Protein AF-0000000085272493 (afdb_homodimer)

Organism: Cherax quadricarinatus (NCBI:txid27406)

Radius of gyration: 22.19 Å; Cα contacts (8 Å, |Δi|>4): 282; chains: 2; bounding box: 41×70×70 Å

Sequence (276 aa):
QMASLSRENNIEATIPSTEQNEGVTLYIIILNVGAVRWSVKQRYNAFADLHDKLVSNHGVARDLLPPKKIIGNKDPTFIERRRADLELYLQTIINFMHHALPRELAEFLDFQHYELTHLLQSLARYCFLEGEKLLHEGQMASLSRENNIEATIPSTEQNEGVTLYIIILNVGAVRWSVKQRYNAFADLHDKLVSNHGVARDLLPPKKIIGNKDPTFIERRRADLELYLQTIINFMHHALPRELAEFLDFQHYELTHLLQSLARYCFLEGEKLLHEG

Nearest PDB structures (foldseek):
  8esf-assembly1_A  TM=6.694E-01  e=6.082E-11  Homo sapiens
  8esf-assembly2_B  TM=6.233E-01  e=6.231E-09  Homo sapiens
  3p0c-assembly3_A  TM=8.458E-01  e=2.006E-07  Homo sapiens
  3p0c-assembly3_B-2  TM=7.713E-01  e=2.892E-07  Homo sapiens
  6koi-assembly8_O  TM=8.191E-01  e=2.655E-04  Homo sapiens

Secondary structure (DSSP, 8-state):
----TTSTT-EEEEEEEEEEETTEEEEEEEEEETTEEEEEEE-HHHHHHHHHHHHHHH---TTSSPPP-SSSTT-HHHHHHHHHHHHHHHHHHHHHHHT---HHHHHHTT-HHHHHHHHHHHHHHHHHHHHHHHHHH-/----TTSTT-EEEEEEEEEEETTEEEEEEEEEETTEEEEEEE-HHHHHHHHHHHHHHH---GGGSPPP-SSSTT-HHHHHHHHHHHHHHHHHHHHHHHT---HHHHHHTT-HHHHHHHHHHHHHHHHHHHHHHHHHH-

InterPro domains:
  IPR001683 Phox homology [PF00787] (37-111)
  IPR001683 Phox homology [PS50195] (5-116)
  IPR001683 Phox homology [SM00312] (9-112)
  IPR036871 PX domain superfamily [G3DSA:3.30.1520.10] (7-118)
  IPR036871 PX domain superfamily [SSF64268] (9-114)

pLDDT: mean 81.58, std 17.49, range [23.33, 98.5]

Solvent-accessible surface area (backbone atoms only — not comparable to full-atom values): 15759 Å² total; per-residue (Å²): 132,80,75,75,79,71,41,43,72,40,79,43,63,43,43,88,49,72,44,81,54,96,89,38,62,27,40,37,35,41,38,35,43,49,94,44,72,52,74,47,74,42,40,68,68,56,52,51,55,45,45,52,51,38,29,74,76,66,66,43,65,82,77,63,58,81,77,89,61,87,73,68,62,77,36,68,71,50,42,53,52,48,42,53,51,50,28,51,40,50,43,50,50,48,57,59,45,55,64,49,56,59,66,66,56,22,60,75,63,59,35,57,64,53,49,54,54,49,52,51,48,52,49,48,48,49,54,47,51,52,50,50,48,57,61,62,75,93,134,82,75,78,76,71,40,42,73,41,79,43,62,43,41,90,50,70,44,82,53,95,90,38,63,28,40,36,35,39,38,35,42,48,93,44,72,53,72,47,74,42,40,66,67,57,53,51,55,46,48,53,49,39,31,72,75,67,66,43,67,81,78,62,58,81,77,88,60,89,74,66,62,78,37,67,70,49,43,52,50,47,40,53,51,48,28,51,40,50,43,49,50,48,58,60,45,55,66,47,56,58,64,66,58,22,61,74,63,58,36,59,63,53,50,53,53,49,52,49,48,52,50,47,49,48,54,47,52,52,49,50,48,56,60,60,74,94

Foldseek 3Di:
DPPDPPPFAAKAKAFPDWDDDPNFIWTWIWIGGGPDIDIDIDGVVVVVVVLVCCCVPPVDDNPLQDDDDDPCCVPPVNVVVNRVSVRVSVVVVSVLCVLDDPPVVCVVVVVVVVSVVVVVVVVVVVVVVVVVVVVVVD/DPPDPPPFAAKAKAFPDWDDDPNFIWTWIWIGGGPDIDIDIDGVVVVVVVLVCCCVPPVDDNPLQDDDDDPCCVPPVNVVVNRVSVRVSVVVVSVLCVLDDDPVVCVVVVVVVVSVVVVVVVVVVVVVVVVVVVVVVD

Structure (mmCIF, N/CA/C/O backbone):
data_AF-0000000085272493-model_v1
#
loop_
_entity.id
_entity.type
_entity.pdbx_description
1 polymer 'PX domain-containing protein'
#
loop_
_atom_site.group_PDB
_atom_site.id
_atom_site.type_symbol
_atom_site.label_atom_id
_atom_site.label_alt_id
_atom_site.label_comp_id
_atom_site.label_asym_id
_atom_site.label_entity_id
_atom_site.label_seq_id
_atom_site.pdbx_PDB_ins_code
_atom_site.Cartn_x
_atom_site.Cartn_y
_atom_site.Cartn_z
_atom_site.occupancy
_atom_site.B_iso_or_equiv
_atom_site.auth_seq_id
_atom_site.auth_comp_id
_atom_site.auth_asym_id
_atom_site.auth_atom_id
_atom_site.pdbx_PDB_model_num
ATOM 1 N N . GLN A 1 1 ? 26.016 8.281 10.867 1 24.03 1 GLN A N 1
ATOM 2 C CA . GLN A 1 1 ? 25.969 7.152 9.945 1 24.03 1 GLN A CA 1
ATOM 3 C C . GLN A 1 1 ? 24.594 6.496 9.938 1 24.03 1 GLN A C 1
ATOM 5 O O . GLN A 1 1 ? 24.438 5.379 10.43 1 24.03 1 GLN A O 1
ATOM 10 N N . MET A 1 2 ? 23.531 7.25 10.359 1 23.33 2 MET A N 1
ATOM 11 C CA . MET A 1 2 ? 22.125 6.883 10.555 1 23.33 2 MET A CA 1
ATOM 12 C C . MET A 1 2 ? 21.562 6.199 9.312 1 23.33 2 MET A C 1
ATOM 14 O O . MET A 1 2 ? 21.438 6.82 8.258 1 23.33 2 MET A O 1
ATOM 18 N N . ALA A 1 3 ? 22 5.008 8.961 1 31.02 3 ALA A N 1
ATOM 19 C CA . ALA A 1 3 ? 21.578 4.059 7.941 1 31.02 3 ALA A CA 1
ATOM 20 C C . ALA A 1 3 ? 20.078 4.195 7.66 1 31.02 3 ALA A C 1
ATOM 22 O O . ALA A 1 3 ? 19.281 4.34 8.586 1 31.02 3 ALA A O 1
ATOM 23 N N . SER A 1 4 ? 19.641 4.797 6.516 1 33.09 4 SER A N 1
ATOM 24 C CA . SER A 1 4 ? 18.469 5.395 5.902 1 33.09 4 SER A CA 1
ATOM 25 C C . SER A 1 4 ? 17.25 4.492 6.047 1 33.09 4 SER A C 1
ATOM 27 O O . SER A 1 4 ? 17.234 3.375 5.527 1 33.09 4 SER A O 1
ATOM 29 N N . LEU A 1 5 ? 16.562 4.328 7.012 1 36.88 5 LEU A N 1
ATOM 30 C CA . LEU A 1 5 ? 15.32 3.738 7.488 1 36.88 5 LEU A CA 1
ATOM 31 C C . LEU A 1 5 ? 14.297 3.637 6.359 1 36.88 5 LEU A C 1
ATOM 33 O O . LEU A 1 5 ? 13.281 2.953 6.496 1 36.88 5 LEU A O 1
ATOM 37 N N . SER A 1 6 ? 14.344 4.527 5.293 1 41.31 6 SER A N 1
ATOM 38 C CA . SER A 1 6 ? 13.297 4.855 4.324 1 41.31 6 SER A CA 1
ATOM 39 C C . SER A 1 6 ? 13.039 3.689 3.381 1 41.31 6 SER A C 1
ATOM 41 O O . SER A 1 6 ? 11.953 3.586 2.801 1 41.31 6 SER A O 1
ATOM 43 N N . ARG A 1 7 ? 14.172 3.035 2.99 1 40.66 7 ARG A N 1
ATOM 44 C CA . ARG A 1 7 ? 14.211 2.141 1.838 1 40.66 7 ARG A CA 1
ATOM 45 C C . ARG A 1 7 ? 13.352 0.908 2.072 1 40.66 7 ARG A C 1
ATOM 47 O O . ARG A 1 7 ? 13.133 0.11 1.157 1 40.66 7 ARG A O 1
ATOM 54 N N . GLU A 1 8 ? 13.273 0.384 3.279 1 47.44 8 GLU A N 1
ATOM 55 C CA . GLU A 1 8 ? 13.273 -1.002 3.738 1 47.44 8 GLU A CA 1
ATOM 56 C C . GLU A 1 8 ? 11.922 -1.666 3.5 1 47.44 8 GLU A C 1
ATOM 58 O O . GLU A 1 8 ? 11.828 -2.895 3.461 1 47.44 8 GLU A O 1
ATOM 63 N N . ASN A 1 9 ? 10.82 -0.979 3.502 1 57.28 9 ASN A N 1
ATOM 64 C CA . ASN A 1 9 ? 9.648 -1.813 3.752 1 57.28 9 ASN A CA 1
ATOM 65 C C . ASN A 1 9 ? 8.938 -2.184 2.453 1 57.28 9 ASN A C 1
ATOM 67 O O . ASN A 1 9 ? 7.734 -2.445 2.453 1 57.28 9 ASN A O 1
ATOM 71 N N . ASN A 1 10 ? 9.781 -2.25 1.385 1 67.75 10 ASN A N 1
ATOM 72 C CA . ASN A 1 10 ? 9.148 -2.699 0.151 1 67.75 10 ASN A CA 1
ATOM 73 C C . ASN A 1 10 ? 8.883 -4.203 0.173 1 67.75 10 ASN A C 1
ATOM 75 O O . ASN A 1 10 ? 9.664 -4.969 0.735 1 67.75 10 ASN A O 1
ATOM 79 N N . ILE A 1 11 ? 7.809 -4.531 -0.396 1 77.31 11 ILE A N 1
ATOM 80 C CA . ILE A 1 11 ? 7.477 -5.945 -0.516 1 77.31 11 ILE A CA 1
ATOM 81 C C . ILE A 1 11 ? 8.148 -6.527 -1.758 1 77.31 11 ILE A C 1
ATOM 83 O O . ILE A 1 11 ? 7.984 -6.008 -2.863 1 77.31 11 ILE A O 1
ATOM 87 N N . GLU A 1 12 ? 9 -7.457 -1.587 1 83.38 12 GLU A N 1
ATOM 88 C CA . GLU A 1 12 ? 9.609 -8.211 -2.68 1 83.38 12 GLU A CA 1
ATOM 89 C C . GLU A 1 12 ? 9.109 -9.656 -2.695 1 83.38 12 GLU A C 1
ATOM 91 O O . GLU A 1 12 ? 9.086 -10.32 -1.657 1 83.38 12 GLU A O 1
ATOM 96 N N . ALA A 1 13 ? 8.68 -10.07 -3.873 1 92.19 13 ALA A N 1
ATOM 97 C CA . ALA A 1 13 ? 8.219 -11.445 -4.023 1 92.19 13 ALA A CA 1
ATOM 98 C C . ALA A 1 13 ? 8.961 -12.148 -5.156 1 92.19 13 ALA A C 1
ATOM 100 O O . ALA A 1 13 ? 9.125 -11.594 -6.242 1 92.19 13 ALA A O 1
ATOM 101 N N . THR A 1 14 ? 9.508 -13.32 -4.891 1 95.69 14 THR A N 1
ATOM 102 C CA . THR A 1 14 ? 10.117 -14.164 -5.91 1 95.69 14 THR A CA 1
ATOM 103 C C . THR A 1 14 ? 9.539 -15.578 -5.848 1 95.69 14 THR A C 1
ATOM 105 O O . THR A 1 14 ? 8.938 -15.969 -4.848 1 95.69 14 THR A O 1
ATOM 108 N N . ILE A 1 15 ? 9.602 -16.25 -6.977 1 98.06 15 ILE A N 1
ATOM 109 C CA . ILE A 1 15 ? 9.266 -17.656 -7.035 1 98.06 15 ILE A CA 1
ATOM 110 C C . ILE A 1 15 ? 10.469 -18.453 -7.543 1 98.06 15 ILE A C 1
ATOM 112 O O . ILE A 1 15 ? 10.539 -18.797 -8.727 1 98.06 15 ILE A O 1
ATOM 116 N N . PRO A 1 16 ? 11.359 -18.844 -6.629 1 97.94 16 PRO A N 1
ATOM 117 C CA . PRO A 1 16 ? 12.633 -19.438 -7.051 1 97.94 16 PRO A CA 1
ATOM 118 C C . PRO A 1 16 ? 12.492 -20.891 -7.48 1 97.94 16 PRO A C 1
ATOM 120 O O . PRO A 1 16 ? 13.352 -21.422 -8.188 1 97.94 16 PRO A O 1
ATOM 123 N N . SER A 1 17 ? 11.383 -21.609 -6.977 1 97.69 17 SER A N 1
ATOM 124 C CA . SER A 1 17 ? 11.289 -23.031 -7.258 1 97.69 17 SER A CA 1
ATOM 125 C C . SER A 1 17 ? 9.852 -23.531 -7.156 1 97.69 17 SER A C 1
ATOM 127 O O . SER A 1 17 ? 8.945 -22.766 -6.84 1 97.69 17 SER A O 1
ATOM 129 N N . THR A 1 18 ? 9.703 -24.812 -7.547 1 97.81 18 THR A N 1
ATOM 130 C CA . THR A 1 18 ? 8.438 -25.516 -7.449 1 97.81 18 THR A CA 1
ATOM 131 C C . THR A 1 18 ? 8.609 -26.844 -6.711 1 97.81 18 THR A C 1
ATOM 133 O O . THR A 1 18 ? 9.734 -27.328 -6.562 1 97.81 18 THR A O 1
ATOM 136 N N . GLU A 1 19 ? 7.582 -27.266 -6.129 1 97.12 19 GLU A N 1
ATOM 137 C CA . GLU A 1 19 ? 7.547 -28.578 -5.492 1 97.12 19 GLU A CA 1
ATOM 138 C C . GLU A 1 19 ? 6.359 -29.406 -5.98 1 97.12 19 GLU A C 1
ATOM 140 O O . GLU A 1 19 ? 5.301 -28.844 -6.289 1 97.12 19 GLU A O 1
ATOM 145 N N . GLN A 1 20 ? 6.598 -30.703 -6.098 1 94.88 20 GLN A N 1
ATOM 146 C CA . GLN A 1 20 ? 5.508 -31.625 -6.414 1 94.88 20 GLN A CA 1
ATOM 147 C C . GLN A 1 20 ? 4.965 -32.281 -5.152 1 94.88 20 GLN A C 1
ATOM 149 O O . GLN A 1 20 ? 5.73 -32.75 -4.312 1 94.88 20 GLN A O 1
ATOM 154 N N . ASN A 1 21 ? 3.709 -32.094 -4.984 1 93.56 21 ASN A N 1
ATOM 155 C CA . ASN A 1 21 ? 3.043 -32.75 -3.854 1 93.56 21 ASN A CA 1
ATOM 156 C C . ASN A 1 21 ? 1.763 -33.438 -4.289 1 93.56 21 ASN A C 1
ATOM 158 O O . ASN A 1 21 ? 0.758 -32.781 -4.582 1 93.56 21 ASN A O 1
ATOM 162 N N . GLU A 1 22 ? 1.802 -34.812 -4.262 1 93.19 22 GLU A N 1
ATOM 163 C CA . GLU A 1 22 ? 0.642 -35.625 -4.621 1 93.19 22 GLU A CA 1
ATOM 164 C C . GLU A 1 22 ? 0.081 -35.219 -5.98 1 93.19 22 GLU A C 1
ATOM 166 O O . GLU A 1 22 ? -1.123 -34.969 -6.117 1 93.19 22 GLU A O 1
ATOM 171 N N . GLY A 1 23 ? 0.931 -35 -6.914 1 91.25 23 GLY A N 1
ATOM 172 C CA . GLY A 1 23 ? 0.53 -34.688 -8.281 1 91.25 23 GLY A CA 1
ATOM 173 C C . GLY A 1 23 ? 0.213 -33.219 -8.516 1 91.25 23 GLY A C 1
ATOM 174 O O . GLY A 1 23 ? -0.145 -32.844 -9.633 1 91.25 23 GLY A O 1
ATOM 175 N N . VAL A 1 24 ? 0.294 -32.531 -7.477 1 94.19 24 VAL A N 1
ATOM 176 C CA . VAL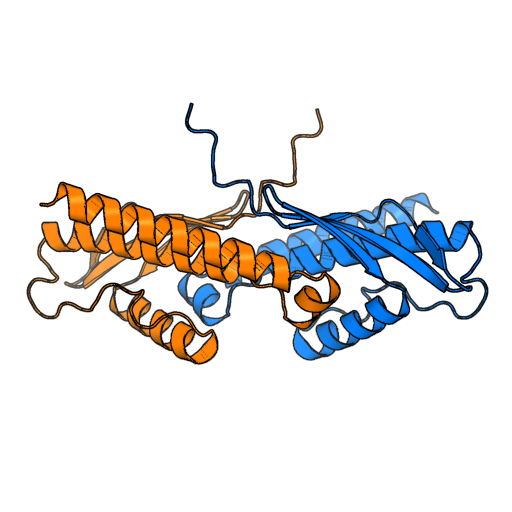 A 1 24 ? 0.013 -31.094 -7.602 1 94.19 24 VAL A CA 1
ATOM 177 C C . VAL A 1 24 ? 1.319 -30.297 -7.562 1 94.19 24 VAL A C 1
ATOM 179 O O . VAL A 1 24 ? 2.174 -30.547 -6.707 1 94.19 24 VAL A O 1
ATOM 182 N N . THR A 1 25 ? 1.497 -29.438 -8.57 1 96.75 25 THR A N 1
ATOM 183 C CA . THR A 1 25 ? 2.662 -28.562 -8.562 1 96.75 25 THR A CA 1
ATOM 184 C C . THR A 1 25 ? 2.43 -27.359 -7.66 1 96.75 25 THR A C 1
ATOM 186 O O . THR A 1 25 ? 1.455 -26.625 -7.832 1 96.75 25 THR A O 1
ATOM 189 N N . LEU A 1 26 ? 3.359 -27.203 -6.699 1 98.19 26 LEU A N 1
ATOM 190 C CA . LEU A 1 26 ? 3.311 -26.062 -5.793 1 98.19 26 LEU A CA 1
ATOM 191 C C . LEU A 1 26 ? 4.418 -25.062 -6.117 1 98.19 26 LEU A C 1
ATOM 193 O O . LEU A 1 26 ? 5.574 -25.453 -6.301 1 98.19 26 LEU A O 1
ATOM 197 N N . TYR A 1 27 ? 4.098 -23.844 -6.25 1 98.38 27 TYR A N 1
ATOM 198 C CA . TYR A 1 27 ? 5.055 -22.766 -6.477 1 98.38 27 TYR A CA 1
ATOM 199 C C . TYR A 1 27 ? 5.484 -22.125 -5.156 1 98.38 27 TYR A C 1
ATOM 201 O O . TYR A 1 27 ? 4.645 -21.688 -4.375 1 98.38 27 TYR A O 1
ATOM 209 N N . ILE A 1 28 ? 6.742 -22.141 -4.93 1 98.5 28 ILE A N 1
ATOM 210 C CA . ILE A 1 28 ? 7.277 -21.625 -3.678 1 98.5 28 ILE A CA 1
ATOM 211 C C . ILE A 1 28 ? 7.512 -20.109 -3.809 1 98.5 28 ILE A C 1
ATOM 213 O O . ILE A 1 28 ? 8.406 -19.688 -4.543 1 98.5 28 ILE A O 1
ATOM 217 N N . ILE A 1 29 ? 6.738 -19.359 -3.096 1 97.94 29 ILE A N 1
ATOM 218 C CA . ILE A 1 29 ? 6.84 -17.906 -3.113 1 97.94 29 ILE A CA 1
ATOM 219 C C . ILE A 1 29 ? 7.664 -17.438 -1.917 1 97.94 29 ILE A C 1
ATOM 221 O O . ILE A 1 29 ? 7.359 -17.781 -0.772 1 97.94 29 ILE A O 1
ATOM 225 N N . ILE A 1 30 ? 8.695 -16.688 -2.113 1 95.31 30 ILE A N 1
ATOM 226 C CA . ILE A 1 30 ? 9.492 -16.094 -1.05 1 95.31 30 ILE A CA 1
ATOM 227 C C . ILE A 1 30 ? 9.219 -14.586 -0.992 1 95.31 30 ILE A C 1
ATOM 229 O O . ILE A 1 30 ? 9.266 -13.906 -2.016 1 95.31 30 ILE A O 1
ATOM 233 N N . LEU A 1 31 ? 8.836 -14.172 0.187 1 91.31 31 LEU A N 1
ATOM 234 C CA . LEU A 1 31 ? 8.539 -12.758 0.389 1 91.31 31 LEU A CA 1
ATOM 235 C C . LEU A 1 31 ? 9.562 -12.109 1.314 1 91.31 31 LEU A C 1
ATOM 237 O O . LEU A 1 31 ? 9.969 -12.711 2.311 1 91.31 31 LEU A O 1
ATOM 241 N N . ASN A 1 32 ? 9.992 -10.961 0.92 1 85 32 ASN A N 1
ATOM 242 C CA . ASN A 1 32 ? 10.836 -10.102 1.744 1 85 32 ASN A CA 1
ATOM 243 C C . ASN A 1 32 ? 10.203 -8.734 1.972 1 85 32 ASN A C 1
ATOM 245 O O . ASN A 1 32 ? 9.898 -8.016 1.016 1 85 32 ASN A O 1
ATOM 249 N N . VAL A 1 33 ? 9.93 -8.445 3.184 1 78.06 33 VAL A N 1
ATOM 250 C CA . VAL A 1 33 ? 9.445 -7.121 3.551 1 78.06 33 VAL A CA 1
ATOM 251 C C . VAL A 1 33 ? 10.312 -6.535 4.66 1 78.06 33 VAL A C 1
ATOM 253 O O . VAL A 1 33 ? 10.211 -6.945 5.816 1 78.06 33 VAL A O 1
ATOM 256 N N . GLY A 1 34 ? 11.117 -5.594 4.281 1 71.38 34 GLY A N 1
ATOM 257 C CA . GLY A 1 34 ? 12.102 -5.117 5.242 1 71.38 34 GLY A CA 1
ATOM 258 C C . GLY A 1 34 ? 13.039 -6.207 5.727 1 71.38 34 GLY A C 1
ATOM 259 O O . GLY A 1 34 ? 13.68 -6.891 4.918 1 71.38 34 GLY A O 1
ATOM 260 N N . ALA A 1 35 ? 13.047 -6.398 7.094 1 73.94 35 ALA A N 1
ATOM 261 C CA . ALA A 1 35 ? 13.945 -7.387 7.688 1 73.94 35 ALA A CA 1
ATOM 262 C C . ALA A 1 35 ? 13.25 -8.742 7.82 1 73.94 35 ALA A C 1
ATOM 264 O O . ALA A 1 35 ? 13.852 -9.711 8.289 1 73.94 35 ALA A O 1
ATOM 265 N N . VAL A 1 36 ? 12.039 -8.82 7.391 1 79.06 36 VAL A N 1
ATOM 266 C CA . VAL A 1 36 ? 11.258 -10.039 7.57 1 79.06 36 VAL A CA 1
ATOM 267 C C . VAL A 1 36 ? 11.203 -10.812 6.254 1 79.06 36 VAL A C 1
ATOM 269 O O . VAL A 1 36 ? 10.984 -10.234 5.191 1 79.06 36 VAL A O 1
ATOM 272 N N . ARG A 1 37 ? 11.438 -12.102 6.402 1 88.12 37 ARG A N 1
ATOM 273 C CA . ARG A 1 37 ? 11.398 -12.984 5.238 1 88.12 37 ARG A CA 1
ATOM 274 C C . ARG A 1 37 ? 10.633 -14.266 5.547 1 88.12 37 ARG A C 1
ATOM 276 O O . ARG A 1 37 ? 10.805 -14.859 6.613 1 88.12 37 ARG A O 1
ATOM 283 N N . TRP A 1 38 ? 9.711 -14.648 4.652 1 93 38 TRP A N 1
ATOM 284 C CA . TRP A 1 38 ? 8.992 -15.906 4.82 1 93 38 TRP A CA 1
ATOM 285 C C . TRP A 1 38 ? 8.617 -16.5 3.469 1 93 38 TRP A C 1
ATOM 287 O O . TRP A 1 38 ? 8.867 -15.898 2.424 1 93 38 TRP A O 1
ATOM 297 N N . SER A 1 39 ? 8.117 -17.719 3.488 1 94.31 39 SER A N 1
ATOM 298 C CA . SER A 1 39 ? 7.73 -18.391 2.254 1 94.31 39 SER A CA 1
ATOM 299 C C . SER A 1 39 ? 6.309 -18.938 2.34 1 94.31 39 SER A C 1
ATOM 301 O O . SER A 1 39 ? 5.816 -19.234 3.432 1 94.31 39 SER A O 1
ATOM 303 N N . VAL A 1 40 ? 5.66 -18.953 1.23 1 96.25 40 VAL A N 1
ATOM 304 C CA . VAL A 1 40 ? 4.363 -19.594 1.086 1 96.25 40 VAL A CA 1
ATOM 305 C C . VAL A 1 40 ? 4.359 -20.484 -0.161 1 96.25 40 VAL A C 1
ATOM 307 O O . VAL A 1 40 ? 5.121 -20.234 -1.101 1 96.25 40 VAL A O 1
ATOM 310 N N . LYS A 1 41 ? 3.564 -21.5 -0.121 1 97.25 41 LYS A N 1
ATOM 311 C CA . LYS A 1 41 ? 3.4 -22.406 -1.258 1 97.25 41 LYS A CA 1
ATOM 312 C C . LYS A 1 41 ? 1.983 -22.328 -1.818 1 97.25 41 LYS A C 1
ATOM 314 O O . LYS A 1 41 ? 1.008 -22.438 -1.07 1 97.25 41 LYS A O 1
ATOM 319 N N . GLN A 1 42 ? 1.902 -22.109 -3.055 1 97.69 42 GLN A N 1
ATOM 320 C CA . GLN A 1 42 ? 0.594 -22 -3.691 1 97.69 42 GLN A CA 1
ATOM 321 C C . GLN A 1 42 ? 0.553 -22.781 -4.996 1 97.69 42 GLN A C 1
ATOM 323 O O . GLN A 1 42 ? 1.562 -22.891 -5.699 1 97.69 42 GLN A O 1
ATOM 328 N N . ARG A 1 43 ? -0.615 -23.406 -5.254 1 97.38 43 ARG A N 1
ATOM 329 C CA . ARG A 1 43 ? -0.864 -24 -6.562 1 97.38 43 ARG A CA 1
ATOM 330 C C . ARG A 1 43 ? -1.42 -22.969 -7.539 1 97.38 43 ARG A C 1
ATOM 332 O O . ARG A 1 43 ? -1.873 -21.906 -7.125 1 97.38 43 ARG A O 1
ATOM 339 N N . TYR A 1 44 ? -1.443 -23.281 -8.867 1 97.56 44 TYR A N 1
ATOM 340 C CA . TYR A 1 44 ? -1.912 -22.344 -9.875 1 97.56 44 TYR A CA 1
ATOM 341 C C . TYR A 1 44 ? -3.352 -21.922 -9.609 1 97.56 44 TYR A C 1
ATOM 343 O O . TYR A 1 44 ? -3.703 -20.75 -9.766 1 97.56 44 TYR A O 1
ATOM 351 N N . ASN A 1 45 ? -4.164 -22.891 -9.219 1 97 45 ASN A N 1
ATOM 352 C CA . ASN A 1 45 ? -5.574 -22.578 -8.992 1 97 45 ASN A CA 1
ATOM 353 C C . ASN A 1 45 ? -5.754 -21.484 -7.941 1 97 45 ASN A C 1
ATOM 355 O O . ASN A 1 45 ? -6.699 -20.703 -8.016 1 97 45 ASN A O 1
ATOM 359 N N . ALA A 1 46 ? -4.867 -21.453 -6.992 1 97.31 46 ALA A N 1
ATOM 360 C CA . ALA A 1 46 ? -4.922 -20.391 -5.992 1 97.31 46 ALA A CA 1
ATOM 361 C C . ALA A 1 46 ? -4.648 -19.031 -6.625 1 97.31 46 ALA A C 1
ATOM 363 O O . ALA A 1 46 ? -5.277 -18.031 -6.27 1 97.31 46 ALA A O 1
ATOM 364 N N . PHE A 1 47 ? -3.711 -18.906 -7.574 1 98.19 47 PHE A N 1
ATOM 365 C CA . PHE A 1 47 ? -3.465 -17.688 -8.336 1 98.19 47 PHE A CA 1
ATOM 366 C C . PHE A 1 47 ? -4.711 -17.266 -9.102 1 98.19 47 PHE A C 1
ATOM 368 O O . PHE A 1 47 ? -5.051 -16.078 -9.148 1 98.19 47 PHE A O 1
ATOM 375 N N . ALA A 1 48 ? -5.316 -18.266 -9.695 1 97.69 48 ALA A N 1
ATOM 376 C CA . ALA A 1 48 ? -6.512 -17.984 -10.492 1 97.69 48 ALA A CA 1
ATOM 377 C C . ALA A 1 48 ? -7.617 -17.391 -9.625 1 97.69 48 ALA A C 1
ATOM 379 O O . ALA A 1 48 ? -8.258 -16.422 -10.008 1 97.69 48 ALA A O 1
ATOM 380 N N . ASP A 1 49 ? -7.844 -18.016 -8.469 1 98 49 ASP A N 1
ATOM 381 C CA . ASP A 1 49 ? -8.836 -17.516 -7.527 1 98 49 ASP A CA 1
ATOM 382 C C . ASP A 1 49 ? -8.5 -16.094 -7.082 1 98 49 ASP A C 1
ATOM 384 O O . ASP A 1 49 ? -9.375 -15.227 -7.031 1 98 49 ASP A O 1
ATOM 388 N N . LEU A 1 50 ? -7.254 -15.883 -6.699 1 96.88 50 LEU A N 1
ATOM 389 C CA . LEU A 1 50 ? -6.773 -14.555 -6.344 1 96.88 50 LEU A CA 1
ATOM 390 C C . LEU A 1 50 ? -7.051 -13.555 -7.465 1 96.88 50 LEU A C 1
ATOM 392 O O . LEU A 1 50 ? -7.586 -12.477 -7.223 1 96.88 50 LEU A O 1
ATOM 396 N N . HIS A 1 51 ? -6.688 -13.93 -8.68 1 96.81 51 HIS A N 1
ATOM 397 C CA . HIS A 1 51 ? -6.797 -13.047 -9.836 1 96.81 51 HIS A CA 1
ATOM 398 C C . HIS A 1 51 ? -8.242 -12.641 -10.078 1 96.81 51 HIS A C 1
ATOM 400 O O . HIS A 1 51 ? -8.531 -11.477 -10.367 1 96.81 51 HIS A O 1
ATOM 406 N N . ASP A 1 52 ? -9.133 -13.578 -10 1 97.31 52 ASP A N 1
ATOM 407 C CA . ASP A 1 52 ? -10.555 -13.289 -10.164 1 97.31 52 ASP A CA 1
ATOM 408 C C . ASP A 1 52 ? -11.016 -12.203 -9.195 1 97.31 52 ASP A C 1
ATOM 410 O O . ASP A 1 52 ? -11.734 -11.281 -9.586 1 97.31 52 ASP A O 1
ATOM 414 N N . LYS A 1 53 ? -10.602 -12.352 -7.961 1 95.06 53 LYS A N 1
ATOM 415 C CA . LYS A 1 53 ? -10.977 -11.383 -6.938 1 95.06 53 LYS A CA 1
ATOM 416 C C . LYS A 1 53 ? -10.352 -10.016 -7.215 1 95.06 53 LYS A C 1
ATOM 418 O O . LYS A 1 53 ? -11 -8.984 -7.047 1 95.06 53 LYS A O 1
ATOM 423 N N . LEU A 1 54 ? -9.102 -9.984 -7.676 1 90 54 LEU A N 1
ATOM 424 C CA . LEU A 1 54 ? -8.406 -8.734 -7.957 1 90 54 LEU A CA 1
ATOM 425 C C . LEU A 1 54 ? -9.016 -8.031 -9.164 1 90 54 LEU A C 1
ATOM 427 O O . LEU A 1 54 ? -9.109 -6.805 -9.195 1 90 54 LEU A O 1
ATOM 431 N N . VAL A 1 55 ? -9.422 -8.836 -10.156 1 90.69 55 VAL A N 1
ATOM 432 C CA . VAL A 1 55 ? -10.086 -8.273 -11.32 1 90.69 55 VAL A CA 1
ATOM 433 C C . VAL A 1 55 ? -11.422 -7.645 -10.906 1 90.69 55 VAL A C 1
ATOM 435 O O . VAL A 1 55 ? -11.703 -6.5 -11.25 1 90.69 55 VAL A O 1
ATOM 438 N N . SER A 1 56 ? -12.148 -8.367 -10.172 1 92.69 56 SER A N 1
ATOM 439 C CA . SER A 1 56 ? -13.5 -7.938 -9.805 1 92.69 56 SER 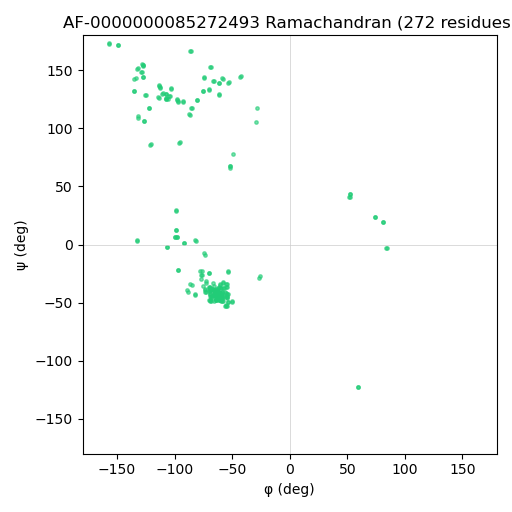A CA 1
ATOM 440 C C . SER A 1 56 ? -13.453 -6.746 -8.852 1 92.69 56 SER A C 1
ATOM 442 O O . SER A 1 56 ? -14.203 -5.781 -9.023 1 92.69 56 SER A O 1
ATOM 444 N N . ASN A 1 57 ? -12.555 -6.824 -7.902 1 81.56 57 ASN A N 1
ATOM 445 C CA . ASN A 1 57 ? -12.609 -5.883 -6.789 1 81.56 57 ASN A CA 1
ATOM 446 C C . ASN A 1 57 ? -11.656 -4.715 -6.992 1 81.56 57 ASN A C 1
ATOM 448 O O . ASN A 1 57 ? -11.812 -3.66 -6.375 1 81.56 57 ASN A O 1
ATOM 452 N N . HIS A 1 58 ? -10.625 -4.844 -7.824 1 80.19 58 HIS A N 1
ATOM 453 C CA . HIS A 1 58 ? -9.57 -3.838 -7.867 1 80.19 58 HIS A CA 1
ATOM 454 C C . HIS A 1 58 ? -9.242 -3.443 -9.305 1 80.19 58 HIS A C 1
ATOM 456 O O . HIS A 1 58 ? -8.297 -2.693 -9.547 1 80.19 58 HIS A O 1
ATOM 462 N N . GLY A 1 59 ? -9.945 -3.949 -10.219 1 81.56 59 GLY A N 1
ATOM 463 C CA . GLY A 1 59 ? -9.812 -3.504 -11.594 1 81.56 59 GLY A CA 1
ATOM 464 C C . GLY A 1 59 ? -8.547 -4.004 -12.266 1 81.56 59 GLY A C 1
ATOM 465 O O . GLY A 1 59 ? -8.039 -3.369 -13.195 1 81.56 59 GLY A O 1
ATOM 466 N N . VAL A 1 60 ? -7.988 -5.031 -11.844 1 84.12 60 VAL A N 1
ATOM 467 C CA . VAL A 1 60 ? -6.836 -5.648 -12.484 1 84.12 60 VAL A CA 1
ATOM 468 C C . VAL A 1 60 ? -7.238 -6.195 -13.852 1 84.12 60 VAL A C 1
ATOM 470 O O . VAL A 1 60 ? -8.336 -6.723 -14.016 1 84.12 60 VAL A O 1
ATOM 473 N N . ALA A 1 61 ? -6.355 -6.027 -14.797 1 87.25 61 ALA A N 1
ATOM 474 C CA . ALA A 1 61 ? -6.641 -6.516 -16.141 1 87.25 61 ALA A CA 1
ATOM 475 C C . ALA A 1 61 ? -6.832 -8.031 -16.141 1 87.25 61 ALA A C 1
ATOM 477 O O . ALA A 1 61 ? -6.008 -8.766 -15.602 1 87.25 61 ALA A O 1
ATOM 478 N N . ARG A 1 62 ? -7.812 -8.5 -16.891 1 92.69 62 ARG A N 1
ATOM 479 C CA . ARG A 1 62 ? -8.203 -9.906 -16.875 1 92.69 62 ARG A CA 1
ATOM 480 C C . ARG A 1 62 ? -7.137 -10.781 -17.516 1 92.69 62 ARG A C 1
ATOM 482 O O . ARG A 1 62 ? -6.969 -11.945 -17.141 1 92.69 62 ARG A O 1
ATOM 489 N N . ASP A 1 63 ? -6.402 -10.156 -18.344 1 93.06 63 ASP A N 1
ATOM 490 C CA . ASP A 1 63 ? -5.484 -10.977 -19.125 1 93.06 63 ASP A CA 1
ATOM 491 C C . ASP A 1 63 ? -4.078 -10.945 -18.531 1 93.06 63 ASP A C 1
ATOM 493 O O . ASP A 1 63 ? -3.123 -11.414 -19.156 1 93.06 63 ASP A O 1
ATOM 497 N N . LEU A 1 64 ? -3.959 -10.453 -17.391 1 92.5 64 LEU A N 1
ATOM 498 C CA . LEU A 1 64 ? -2.645 -10.336 -16.781 1 92.5 64 LEU A CA 1
ATOM 499 C C . LEU A 1 64 ? -2.131 -11.695 -16.328 1 92.5 64 LEU A C 1
ATOM 501 O O . LEU A 1 64 ? -0.934 -11.977 -16.406 1 92.5 64 LEU A O 1
ATOM 505 N N . LEU A 1 65 ? -2.994 -12.539 -15.797 1 95.94 65 LEU A N 1
ATOM 506 C CA . LEU A 1 65 ? -2.592 -13.852 -15.305 1 95.94 65 LEU A CA 1
ATOM 507 C C . LEU A 1 65 ? -2.332 -14.805 -16.469 1 95.94 65 LEU A C 1
ATOM 509 O O . LEU A 1 65 ? -3.129 -14.883 -17.406 1 95.94 65 LEU A O 1
ATOM 513 N N . PRO A 1 66 ? -1.196 -15.469 -16.359 1 95.81 66 PRO A N 1
ATOM 514 C CA . PRO A 1 66 ? -1.01 -16.531 -17.359 1 95.81 66 PRO A CA 1
ATOM 515 C C . PRO A 1 66 ? -2.18 -17.5 -17.406 1 95.81 66 PRO A C 1
ATOM 517 O O . PRO A 1 66 ? -2.73 -17.859 -16.359 1 95.81 66 PRO A O 1
ATOM 520 N N . PRO A 1 67 ? -2.557 -17.891 -18.547 1 95 67 PRO A N 1
ATOM 521 C CA . PRO A 1 67 ? -3.754 -18.719 -18.688 1 95 67 PRO A CA 1
ATOM 522 C C . PRO A 1 67 ? -3.57 -20.125 -18.109 1 95 67 PRO A C 1
ATOM 524 O O . PRO A 1 67 ? -2.445 -20.641 -18.062 1 95 67 PRO A O 1
ATOM 527 N N . LYS A 1 68 ? -4.73 -20.656 -17.703 1 94.5 68 LYS A N 1
ATOM 528 C CA . LYS A 1 68 ? -4.746 -22.016 -17.203 1 94.5 68 LYS A CA 1
ATOM 529 C C . LYS A 1 68 ? -4.504 -23.031 -18.312 1 94.5 68 LYS A C 1
ATOM 531 O O . LYS A 1 68 ? -5.035 -22.875 -19.422 1 94.5 68 LYS A O 1
ATOM 536 N N . LYS A 1 69 ? -3.625 -23.969 -18.062 1 90.94 69 LYS A N 1
ATOM 537 C CA . LYS A 1 69 ? -3.377 -25.078 -18.969 1 90.94 69 LYS A CA 1
ATOM 538 C C . LYS A 1 69 ? -3.973 -26.375 -18.438 1 90.94 69 LYS A C 1
ATOM 540 O O . LYS A 1 69 ? -3.68 -26.781 -17.312 1 90.94 69 LYS A O 1
ATOM 545 N N . ILE A 1 70 ? -4.773 -26.953 -19.281 1 88.38 70 ILE A N 1
ATOM 546 C CA . ILE A 1 70 ? -5.484 -28.156 -18.828 1 88.38 70 ILE A CA 1
ATOM 547 C C . ILE A 1 70 ? -4.641 -29.391 -19.094 1 88.38 70 ILE A C 1
ATOM 549 O O . ILE A 1 70 ? -4.531 -30.281 -18.25 1 88.38 70 ILE A O 1
ATOM 553 N N . ILE A 1 71 ? -4.039 -29.359 -20.219 1 87.94 71 ILE A N 1
ATOM 554 C CA . ILE A 1 71 ? -3.256 -30.531 -20.609 1 87.94 71 ILE A CA 1
ATOM 555 C C . ILE A 1 71 ? -1.774 -30.156 -20.656 1 87.94 71 ILE A C 1
ATOM 557 O O . ILE A 1 71 ? -1.407 -29.109 -21.188 1 87.94 71 ILE A O 1
ATOM 561 N N . GLY A 1 72 ? -0.882 -31.047 -20.125 1 87.81 72 GLY A N 1
ATOM 562 C CA . GLY A 1 72 ? 0.554 -30.828 -20.203 1 87.81 72 GLY A CA 1
ATOM 563 C C . GLY A 1 72 ? 1.072 -29.875 -19.141 1 87.81 72 GLY A C 1
ATOM 564 O O . GLY A 1 72 ? 2.141 -29.281 -19.297 1 87.81 72 GLY A O 1
ATOM 565 N N . ASN A 1 73 ? 0.194 -29.734 -18.078 1 90.94 73 ASN A N 1
ATOM 566 C CA . ASN A 1 73 ? 0.584 -28.781 -17.047 1 90.94 73 ASN A CA 1
ATOM 567 C C . ASN A 1 73 ? 1.578 -29.375 -16.062 1 90.94 73 ASN A C 1
ATOM 569 O O . ASN A 1 73 ? 1.98 -28.734 -15.102 1 90.94 73 ASN A O 1
ATOM 573 N N . LYS A 1 74 ? 1.942 -30.672 -16.406 1 92.56 74 LYS A N 1
ATOM 574 C CA . LYS A 1 74 ? 2.945 -31.297 -15.562 1 92.56 74 LYS A CA 1
ATOM 575 C C . LYS A 1 74 ? 4.297 -31.375 -16.266 1 92.56 74 LYS A C 1
ATOM 577 O O . LYS A 1 74 ? 5.277 -31.844 -15.688 1 92.56 74 LYS A O 1
ATOM 582 N N . ASP A 1 75 ? 4.352 -30.922 -17.5 1 93.81 75 ASP A N 1
ATOM 583 C CA . ASP A 1 75 ? 5.609 -30.844 -18.234 1 93.81 75 ASP A CA 1
ATOM 584 C C . ASP A 1 75 ? 6.59 -29.906 -17.531 1 93.81 75 ASP A C 1
ATOM 586 O O . ASP A 1 75 ? 6.254 -28.75 -17.234 1 93.81 75 ASP A O 1
ATOM 590 N N . PRO A 1 76 ? 7.848 -30.469 -17.328 1 94.44 76 PRO A N 1
ATOM 591 C CA . PRO A 1 76 ? 8.812 -29.656 -16.578 1 94.44 76 PRO A CA 1
ATOM 592 C C . PRO A 1 76 ? 9.125 -28.328 -17.266 1 94.44 76 PRO A C 1
ATOM 594 O O . PRO A 1 76 ? 9.344 -27.312 -16.594 1 94.44 76 PRO A O 1
ATOM 597 N N . THR A 1 77 ? 9.195 -28.328 -18.562 1 95.19 77 THR A N 1
ATOM 598 C CA . THR A 1 77 ? 9.453 -27.109 -19.312 1 95.19 77 THR A CA 1
ATOM 599 C C . THR A 1 77 ? 8.32 -26.094 -19.125 1 95.19 77 THR A C 1
ATOM 601 O O . THR A 1 77 ? 8.562 -24.906 -18.922 1 95.19 77 THR A O 1
ATOM 604 N N . PHE A 1 78 ? 7.145 -26.547 -19.172 1 95.81 78 PHE A N 1
ATOM 605 C CA . PHE A 1 78 ? 5.98 -25.703 -18.969 1 95.81 78 PHE A CA 1
ATOM 606 C C . PHE A 1 78 ? 5.953 -25.156 -17.547 1 95.81 78 PHE A C 1
ATOM 608 O O . PHE A 1 78 ? 5.691 -23.969 -17.344 1 95.81 78 PHE A O 1
ATOM 615 N N . ILE A 1 79 ? 6.25 -26.047 -16.609 1 96.75 79 ILE A N 1
ATOM 616 C CA . ILE A 1 79 ? 6.211 -25.672 -15.195 1 96.75 79 ILE A CA 1
ATOM 617 C C . ILE A 1 79 ? 7.211 -24.547 -14.938 1 96.75 79 ILE A C 1
ATOM 619 O O . ILE A 1 79 ? 6.906 -23.594 -14.211 1 96.75 79 ILE A O 1
ATOM 623 N N . GLU A 1 80 ? 8.352 -24.672 -15.523 1 96.44 80 GLU A N 1
ATOM 624 C CA . GLU A 1 80 ? 9.375 -23.641 -15.359 1 96.44 80 GLU A CA 1
ATOM 625 C C . GLU A 1 80 ? 8.945 -22.328 -15.977 1 96.44 80 GLU A C 1
ATOM 627 O O . GLU A 1 80 ? 9.141 -21.266 -15.383 1 96.44 80 GLU A O 1
ATOM 632 N N . ARG A 1 81 ? 8.398 -22.422 -17.125 1 96.44 81 ARG A N 1
ATOM 633 C CA . ARG A 1 81 ? 7.898 -21.219 -17.781 1 96.44 81 ARG A CA 1
ATOM 634 C C . ARG A 1 81 ? 6.793 -20.562 -16.953 1 96.44 81 ARG A C 1
ATOM 636 O O . ARG A 1 81 ? 6.793 -19.344 -16.75 1 96.44 81 ARG A O 1
ATOM 643 N N . ARG A 1 82 ? 5.875 -21.391 -16.469 1 97.06 82 ARG A N 1
ATOM 644 C CA . ARG A 1 82 ? 4.785 -20.859 -15.656 1 97.06 82 ARG A CA 1
ATOM 645 C C . ARG A 1 82 ? 5.309 -20.25 -14.359 1 97.06 82 ARG A C 1
ATOM 647 O O . ARG A 1 82 ? 4.816 -19.219 -13.914 1 97.06 82 ARG A O 1
ATOM 654 N N . ARG A 1 83 ? 6.258 -20.891 -13.727 1 97.62 83 ARG A N 1
ATOM 655 C CA . ARG A 1 83 ? 6.891 -20.359 -12.523 1 97.62 83 ARG A CA 1
ATOM 656 C C . ARG A 1 83 ? 7.352 -18.922 -12.734 1 97.62 83 ARG A C 1
ATOM 658 O O . ARG A 1 83 ? 7.066 -18.031 -11.922 1 97.62 83 ARG A O 1
ATOM 665 N N . ALA A 1 84 ? 8.055 -18.75 -13.867 1 96.25 84 ALA A N 1
ATOM 666 C CA . ALA A 1 84 ? 8.57 -17.422 -14.195 1 96.25 84 ALA A CA 1
ATOM 667 C C . ALA A 1 84 ? 7.43 -16.438 -14.469 1 96.25 84 ALA A C 1
ATOM 669 O O . ALA A 1 84 ? 7.461 -15.297 -14.016 1 96.25 84 ALA A O 1
ATOM 670 N N . ASP A 1 85 ? 6.418 -16.875 -15.188 1 95.94 85 ASP A N 1
ATOM 671 C CA . ASP A 1 85 ? 5.266 -16.047 -15.508 1 95.94 85 ASP A CA 1
ATOM 672 C C . ASP A 1 85 ? 4.516 -15.633 -14.242 1 95.94 85 ASP A C 1
ATOM 674 O O . ASP A 1 85 ? 4.082 -14.492 -14.117 1 95.94 85 ASP A O 1
ATOM 678 N N . LEU A 1 86 ? 4.391 -16.562 -13.328 1 97.12 86 LEU A N 1
ATOM 679 C CA . LEU A 1 86 ? 3.678 -16.281 -12.078 1 97.12 86 LEU A CA 1
ATOM 680 C C . LEU A 1 86 ? 4.469 -15.328 -11.203 1 97.12 86 LEU A C 1
ATOM 682 O O . LEU A 1 86 ? 3.885 -14.5 -10.5 1 97.12 86 LEU A O 1
ATOM 686 N N . GLU A 1 87 ? 5.754 -15.477 -11.227 1 95.5 87 GLU A N 1
ATOM 687 C CA . GLU A 1 87 ? 6.594 -14.531 -10.5 1 95.5 87 GLU A CA 1
ATOM 688 C C . GLU A 1 87 ? 6.398 -13.109 -11.031 1 95.5 87 GLU A C 1
ATOM 690 O O . GLU A 1 87 ? 6.184 -12.18 -10.25 1 95.5 87 GLU A O 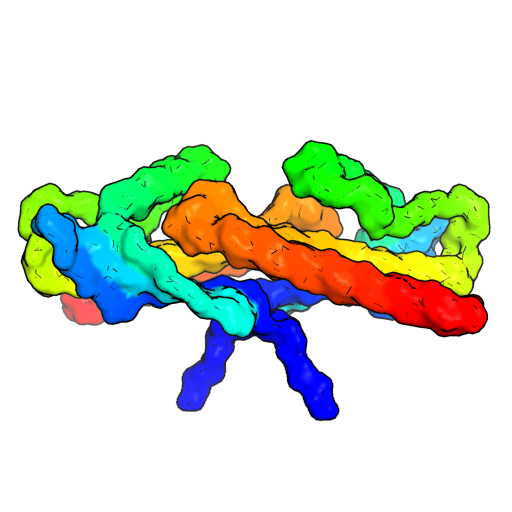1
ATOM 695 N N . LEU A 1 88 ? 6.43 -13.055 -12.32 1 92.62 88 LEU A N 1
ATOM 696 C CA . LEU A 1 88 ? 6.219 -11.75 -12.938 1 92.62 88 LEU A CA 1
ATOM 697 C C . LEU A 1 88 ? 4.828 -11.211 -12.617 1 92.62 88 LEU A C 1
ATOM 699 O O . LEU A 1 88 ? 4.668 -10.031 -12.32 1 92.62 88 LEU A O 1
ATOM 703 N N . TYR A 1 89 ? 3.896 -12.047 -12.695 1 94.31 89 TYR A N 1
ATOM 704 C CA . TYR A 1 89 ? 2.523 -11.695 -12.352 1 94.31 89 TYR A CA 1
ATOM 705 C C . TYR A 1 89 ? 2.439 -11.109 -10.945 1 94.31 89 TYR A C 1
ATOM 707 O O . TYR A 1 89 ? 1.888 -10.023 -10.75 1 94.31 89 TYR A O 1
ATOM 715 N N . LEU A 1 90 ? 2.994 -11.859 -9.984 1 93.25 90 LEU A N 1
ATOM 716 C CA . LEU A 1 90 ? 2.914 -11.461 -8.578 1 93.25 90 LEU A CA 1
ATOM 717 C C . LEU A 1 90 ? 3.627 -10.133 -8.352 1 93.25 90 LEU A C 1
ATOM 719 O O . LEU A 1 90 ? 3.105 -9.258 -7.66 1 93.25 90 LEU A O 1
ATOM 723 N N . GLN A 1 91 ? 4.762 -9.992 -8.953 1 87.44 91 GLN A N 1
ATOM 724 C CA . GLN A 1 91 ? 5.516 -8.75 -8.828 1 87.44 91 GLN A CA 1
ATOM 725 C C . GLN A 1 91 ? 4.75 -7.578 -9.422 1 87.44 91 GLN A C 1
ATOM 727 O O . GLN A 1 91 ? 4.746 -6.48 -8.859 1 87.44 91 GLN A O 1
ATOM 732 N N . THR A 1 92 ? 4.09 -7.832 -10.523 1 84.81 92 THR A N 1
ATOM 733 C CA . THR A 1 92 ? 3.287 -6.805 -11.18 1 84.81 92 THR A CA 1
ATOM 734 C C . THR A 1 92 ? 2.133 -6.367 -10.289 1 84.81 92 THR A C 1
ATOM 736 O O . THR A 1 92 ? 1.904 -5.172 -10.094 1 84.81 92 THR A O 1
ATOM 739 N N . ILE A 1 93 ? 1.441 -7.383 -9.742 1 87 93 ILE A N 1
ATOM 740 C CA . ILE A 1 93 ? 0.281 -7.102 -8.906 1 87 93 ILE A CA 1
ATOM 741 C C . ILE A 1 93 ? 0.718 -6.336 -7.66 1 87 93 ILE A C 1
ATOM 743 O O . ILE A 1 93 ? 0.066 -5.371 -7.254 1 87 93 ILE A O 1
ATOM 747 N N . ILE A 1 94 ? 1.781 -6.766 -6.996 1 82.69 94 ILE A N 1
ATOM 748 C CA . ILE A 1 94 ? 2.295 -6.133 -5.785 1 82.69 94 ILE A CA 1
ATOM 749 C C . ILE A 1 94 ? 2.666 -4.68 -6.082 1 82.69 94 ILE A C 1
ATOM 751 O O . ILE A 1 94 ? 2.34 -3.779 -5.309 1 82.69 94 ILE A O 1
ATOM 755 N N . ASN A 1 95 ? 3.35 -4.48 -7.164 1 75.38 95 ASN A N 1
ATOM 756 C CA . ASN A 1 95 ? 3.723 -3.127 -7.551 1 75.38 95 ASN A CA 1
ATOM 757 C C . ASN A 1 95 ? 2.496 -2.258 -7.812 1 75.38 95 ASN A C 1
ATOM 759 O O . ASN A 1 95 ? 2.471 -1.083 -7.438 1 75.38 95 ASN A O 1
ATOM 763 N N . PHE A 1 96 ? 1.556 -2.889 -8.438 1 72.19 96 PHE A N 1
ATOM 764 C CA . PHE A 1 96 ? 0.31 -2.197 -8.742 1 72.19 96 PHE A CA 1
ATOM 765 C C . PHE A 1 96 ? -0.43 -1.819 -7.469 1 72.19 96 PHE A C 1
ATOM 767 O O . PHE A 1 96 ? -0.938 -0.703 -7.344 1 72.19 96 PHE A O 1
ATOM 774 N N . MET A 1 97 ? -0.469 -2.688 -6.516 1 71.94 97 MET A N 1
ATOM 775 C CA . MET A 1 97 ? -1.262 -2.518 -5.305 1 71.94 97 MET A CA 1
ATOM 776 C C . MET A 1 97 ? -0.525 -1.647 -4.289 1 71.94 97 MET A C 1
ATOM 778 O O . MET A 1 97 ? -1.153 -0.93 -3.508 1 71.94 97 MET A O 1
ATOM 782 N N . HIS A 1 98 ? 0.801 -1.855 -4.098 1 63.69 98 HIS A N 1
ATOM 783 C CA . HIS A 1 98 ? 1.608 -1.109 -3.141 1 63.69 98 HIS A CA 1
ATOM 784 C C . HIS A 1 98 ? 1.472 0.394 -3.357 1 63.69 98 HIS A C 1
ATOM 786 O O . HIS A 1 98 ? 1.594 1.176 -2.41 1 63.69 98 HIS A O 1
ATOM 792 N N . HIS A 1 99 ? 1.133 0.664 -4.445 1 59.72 99 HIS A N 1
ATOM 793 C CA . HIS A 1 99 ? 1.067 2.104 -4.668 1 59.72 99 HIS A CA 1
ATOM 794 C C . HIS A 1 99 ? -0.361 2.619 -4.523 1 59.72 99 HIS A C 1
ATOM 796 O O . HIS A 1 99 ? -0.602 3.826 -4.605 1 59.72 99 HIS A O 1
ATOM 802 N N . ALA A 1 100 ? -1.113 1.65 -4.105 1 62.28 100 ALA A N 1
ATOM 803 C CA . ALA A 1 100 ? -2.484 2.15 -4.027 1 62.28 100 ALA A CA 1
ATOM 804 C C . ALA A 1 100 ? -2.822 2.609 -2.613 1 62.28 100 ALA A C 1
ATOM 806 O O . ALA A 1 100 ? -2.982 1.787 -1.709 1 62.28 100 ALA A O 1
ATOM 807 N N . LEU A 1 101 ? -2.557 3.859 -2.213 1 70.94 101 LEU A N 1
ATOM 808 C CA . LEU A 1 101 ? -3.084 4.508 -1.017 1 70.94 101 LEU A CA 1
ATOM 809 C C . LEU A 1 101 ? -4.609 4.523 -1.033 1 70.94 101 LEU A C 1
ATOM 811 O O . LEU A 1 101 ? -5.223 4.543 -2.104 1 70.94 101 LEU A O 1
ATOM 815 N N . PRO A 1 102 ? -5.184 4.32 0.273 1 77 102 PRO A N 1
ATOM 816 C CA . PRO A 1 102 ? -6.617 4.617 0.28 1 77 102 PRO A CA 1
ATOM 817 C C . PRO A 1 102 ? -6.961 5.883 -0.502 1 77 102 PRO A C 1
ATOM 819 O O . PRO A 1 102 ? -6.188 6.84 -0.503 1 77 102 PRO A O 1
ATOM 822 N N . ARG A 1 103 ? -8.109 5.816 -1.12 1 81.06 103 ARG A N 1
ATOM 823 C CA . ARG A 1 103 ? -8.516 6.902 -2.002 1 81.06 103 ARG A CA 1
ATOM 824 C C . ARG A 1 103 ? -8.484 8.242 -1.273 1 81.06 103 ARG A C 1
ATOM 826 O O . ARG A 1 103 ? -8.055 9.25 -1.837 1 81.06 103 ARG A O 1
ATOM 833 N N . GLU A 1 104 ? -8.984 8.195 -0.016 1 89.62 104 GLU A N 1
ATOM 834 C CA . GLU A 1 104 ? -9.047 9.438 0.758 1 89.62 104 GLU A CA 1
ATOM 835 C C . GLU A 1 104 ? -7.652 10.023 0.968 1 89.62 104 GLU A C 1
ATOM 837 O O . GLU A 1 104 ? -7.465 11.234 0.855 1 89.62 104 GLU A O 1
ATOM 842 N N . LEU A 1 105 ? -6.723 9.164 1.249 1 90.38 105 LEU A N 1
ATOM 843 C CA . LEU A 1 105 ? -5.352 9.609 1.472 1 90.38 105 LEU A CA 1
ATOM 844 C C . LEU A 1 105 ? -4.691 10.016 0.159 1 90.38 105 LEU A C 1
ATOM 846 O O . LEU A 1 105 ? -3.996 11.031 0.101 1 90.38 105 LEU A O 1
ATOM 850 N N . ALA A 1 106 ? -4.945 9.25 -0.876 1 86.88 106 ALA A N 1
ATOM 851 C CA . ALA A 1 106 ? -4.402 9.555 -2.197 1 86.88 106 ALA A CA 1
ATOM 852 C C . ALA A 1 106 ? -4.867 10.93 -2.674 1 86.88 106 ALA A C 1
ATOM 854 O O . ALA A 1 106 ? -4.07 11.719 -3.195 1 86.88 106 ALA A O 1
ATOM 855 N N . GLU A 1 107 ? -6.133 11.234 -2.494 1 90.31 107 GLU A N 1
ATOM 856 C CA . GLU A 1 107 ? -6.691 12.523 -2.889 1 90.31 107 GLU A CA 1
ATOM 857 C C . GLU A 1 107 ? -6.102 13.656 -2.057 1 90.31 107 GLU A C 1
ATOM 859 O O . GLU A 1 107 ? -5.746 14.711 -2.592 1 90.31 107 GLU A O 1
ATOM 864 N N . PHE A 1 108 ? -6.008 13.375 -0.771 1 94.44 108 PHE A N 1
ATOM 865 C CA . PHE A 1 108 ? -5.445 14.344 0.163 1 94.44 108 PHE A CA 1
ATOM 866 C C . PHE A 1 108 ? -4.023 14.727 -0.241 1 94.44 108 PHE A C 1
ATOM 868 O O . PHE A 1 108 ? -3.637 15.891 -0.148 1 94.44 108 PHE A O 1
ATOM 875 N N . LEU A 1 109 ? -3.244 13.727 -0.744 1 92.81 109 LEU A N 1
ATOM 876 C CA . LEU A 1 109 ? -1.83 13.93 -1.04 1 92.81 109 LEU A CA 1
ATOM 877 C C . LEU A 1 109 ? -1.617 14.172 -2.529 1 92.81 109 LEU A C 1
ATOM 879 O O . LEU A 1 109 ? -0.477 14.219 -2.998 1 92.81 109 LEU A O 1
ATOM 883 N N . ASP A 1 110 ? -2.699 14.305 -3.322 1 88.88 110 ASP A N 1
ATOM 884 C CA . ASP A 1 110 ? -2.637 14.469 -4.77 1 88.88 110 ASP A CA 1
ATOM 885 C C . ASP A 1 110 ? -1.776 13.383 -5.41 1 88.88 110 ASP A C 1
ATOM 887 O O . ASP A 1 110 ? -0.897 13.68 -6.223 1 88.88 110 ASP A O 1
ATOM 891 N N . PHE A 1 111 ? -1.985 12.211 -4.855 1 82.06 111 PHE A N 1
ATOM 892 C CA . PHE A 1 111 ? -1.209 11.055 -5.277 1 82.06 111 PHE A CA 1
ATOM 893 C C . PHE A 1 111 ? -1.713 10.523 -6.613 1 82.06 111 PHE A C 1
ATOM 895 O O . PHE A 1 111 ? -0.958 9.898 -7.367 1 82.06 111 PHE A O 1
ATOM 902 N N . GLN A 1 112 ? -2.998 10.773 -6.891 1 74.06 112 GLN A N 1
ATOM 903 C CA . GLN A 1 112 ? -3.623 10.203 -8.078 1 74.06 112 GLN A CA 1
ATOM 904 C C . GLN A 1 112 ? -2.834 10.555 -9.336 1 74.06 112 GLN A C 1
ATOM 906 O O . GLN A 1 112 ? -2.688 9.727 -10.234 1 74.06 112 GLN A O 1
ATOM 911 N N . HIS A 1 113 ? -2.326 11.711 -9.352 1 72.88 113 HIS A N 1
ATOM 912 C CA . HIS A 1 113 ? -1.572 12.148 -10.523 1 72.88 113 HIS A CA 1
ATOM 913 C C . HIS A 1 113 ? -0.28 11.352 -10.672 1 72.88 113 HIS A C 1
ATOM 915 O O . HIS A 1 113 ? 0.105 10.984 -11.781 1 72.88 113 HIS A O 1
ATOM 921 N N . TYR A 1 114 ? 0.306 11.078 -9.57 1 72 114 TYR A N 1
ATOM 922 C CA . TYR A 1 114 ? 1.519 10.266 -9.578 1 72 114 TYR A CA 1
ATOM 923 C C . TYR A 1 114 ? 1.214 8.836 -9.984 1 72 114 TYR A C 1
ATOM 925 O O . TYR A 1 114 ? 1.944 8.242 -10.781 1 72 114 TYR A O 1
ATOM 933 N N . GLU A 1 115 ? 0.161 8.32 -9.422 1 68.88 115 GLU A N 1
ATOM 934 C CA . GLU A 1 115 ? -0.219 6.941 -9.711 1 68.88 115 GLU A CA 1
ATOM 935 C C . GLU A 1 115 ? -0.48 6.738 -11.203 1 68.88 115 GLU A C 1
ATOM 937 O O . GLU A 1 115 ? -0.056 5.738 -11.781 1 68.88 115 GLU A O 1
ATOM 942 N N . LEU A 1 116 ? -1.207 7.633 -11.711 1 68 116 LEU A N 1
ATOM 943 C CA . LEU A 1 116 ? -1.54 7.543 -13.125 1 68 116 LEU A CA 1
ATOM 944 C C . LEU A 1 116 ? -0.281 7.59 -13.984 1 68 116 LEU A C 1
ATOM 946 O O . LEU A 1 116 ? -0.145 6.816 -14.938 1 68 116 LEU A O 1
ATOM 950 N N . THR A 1 117 ? 0.589 8.453 -13.641 1 68.75 117 THR A N 1
ATOM 951 C CA . THR A 1 117 ? 1.814 8.602 -14.414 1 68.75 117 THR A CA 1
ATOM 952 C C . THR A 1 117 ? 2.703 7.367 -14.266 1 68.75 117 THR A C 1
ATOM 954 O O . THR A 1 117 ? 3.27 6.883 -15.25 1 68.75 117 THR A O 1
ATOM 957 N N . HIS A 1 118 ? 2.793 6.816 -13.141 1 65.62 118 HIS A N 1
ATOM 958 C CA . HIS A 1 118 ? 3.621 5.645 -12.875 1 65.62 118 HIS A CA 1
ATOM 959 C C . HIS A 1 118 ? 3.057 4.406 -13.562 1 65.62 118 HIS A C 1
ATOM 961 O O . HIS A 1 118 ? 3.809 3.611 -14.125 1 65.62 118 HIS A O 1
ATOM 967 N N . LEU A 1 119 ? 1.772 4.234 -13.352 1 63.75 119 LEU A N 1
ATOM 968 C CA . LEU A 1 119 ? 1.114 3.115 -14.016 1 63.75 119 LEU A CA 1
ATOM 969 C C . LEU A 1 119 ? 1.348 3.16 -15.523 1 63.75 119 LEU A C 1
ATOM 971 O O . LEU A 1 119 ? 1.604 2.129 -16.141 1 63.75 119 LEU A O 1
ATOM 975 N N . LEU A 1 120 ? 1.208 4.297 -16.109 1 65.5 120 LEU A N 1
ATOM 976 C CA . LEU A 1 120 ? 1.437 4.469 -17.531 1 65.5 120 LEU A CA 1
ATOM 977 C C . LEU A 1 120 ? 2.881 4.137 -17.891 1 65.5 120 LEU A C 1
ATOM 979 O O . LEU A 1 120 ? 3.141 3.525 -18.938 1 65.5 120 LEU A O 1
ATOM 983 N N . GLN A 1 121 ? 3.73 4.473 -17.047 1 66 121 GLN A N 1
ATOM 984 C CA . GLN A 1 121 ? 5.141 4.188 -17.297 1 66 121 GLN A CA 1
ATOM 985 C C . GLN A 1 121 ? 5.418 2.689 -17.219 1 66 121 GLN A C 1
ATOM 987 O O . GLN A 1 121 ? 6.199 2.154 -18 1 66 121 GLN A O 1
ATOM 992 N N . SER A 1 122 ? 4.871 2.02 -16.203 1 62.16 122 SER A N 1
ATOM 993 C CA . SER A 1 122 ? 5 0.572 -16.094 1 62.16 122 SER A CA 1
ATOM 994 C C . SER A 1 122 ? 4.426 -0.139 -17.312 1 62.16 122 SER A C 1
ATOM 996 O O . SER A 1 122 ? 5.031 -1.077 -17.828 1 62.16 122 SER A O 1
ATOM 998 N N . LEU A 1 123 ? 3.215 0.269 -17.672 1 63.16 123 LEU A N 1
ATOM 999 C CA . LEU A 1 123 ? 2.588 -0.26 -18.875 1 63.16 123 LEU A CA 1
ATOM 1000 C C . LEU A 1 123 ? 3.459 -0.003 -20.094 1 63.16 123 LEU A C 1
ATOM 1002 O O . LEU A 1 123 ? 3.643 -0.892 -20.922 1 63.16 123 LEU A O 1
ATOM 1006 N N . ALA A 1 124 ? 3.969 1.152 -20.172 1 65.94 124 ALA A N 1
ATOM 1007 C CA . ALA A 1 124 ? 4.84 1.502 -21.297 1 65.94 124 ALA A CA 1
ATOM 1008 C C . ALA A 1 124 ? 6.066 0.598 -21.328 1 65.94 124 ALA A C 1
ATOM 1010 O O . ALA A 1 124 ? 6.484 0.152 -22.406 1 65.94 124 ALA A O 1
ATOM 1011 N N . ARG A 1 125 ? 6.621 0.39 -20.219 1 59.88 125 ARG A N 1
ATOM 1012 C CA . ARG A 1 125 ? 7.766 -0.507 -20.141 1 59.88 125 ARG A CA 1
ATOM 1013 C C . ARG A 1 125 ? 7.395 -1.919 -20.578 1 59.88 125 ARG A C 1
ATOM 1015 O O . ARG A 1 125 ? 8.156 -2.574 -21.281 1 59.88 125 ARG A O 1
ATOM 1022 N N . TYR A 1 126 ? 6.32 -2.412 -20.062 1 60.47 126 TYR A N 1
ATOM 1023 C CA . TYR A 1 126 ? 5.82 -3.721 -20.453 1 60.47 126 TYR A CA 1
ATOM 1024 C C . TYR A 1 126 ? 5.605 -3.789 -21.969 1 60.47 126 TYR A C 1
ATOM 1026 O O . TYR A 1 126 ? 5.984 -4.773 -22.609 1 60.47 126 TYR A O 1
ATOM 1034 N N . CYS A 1 127 ? 4.824 -2.773 -22.469 1 67.44 127 CYS A N 1
ATOM 1035 C CA . CYS A 1 127 ? 4.582 -2.719 -23.906 1 67.44 127 CYS A CA 1
ATOM 1036 C C . CYS A 1 127 ? 5.895 -2.709 -24.688 1 67.44 127 CYS A C 1
ATOM 1038 O O . CYS A 1 127 ? 6.012 -3.365 -25.719 1 67.44 127 CYS A O 1
ATOM 1040 N N . PHE A 1 128 ? 6.867 -2.115 -24.172 1 64.5 128 PHE A N 1
ATOM 1041 C CA . PHE A 1 128 ? 8.18 -2.061 -24.797 1 64.5 128 PHE A CA 1
ATOM 1042 C C . PHE A 1 128 ? 8.852 -3.43 -24.781 1 64.5 128 PHE A C 1
ATOM 1044 O O . PHE A 1 128 ? 9.391 -3.877 -25.797 1 64.5 128 PHE A O 1
ATOM 1051 N N . LEU A 1 129 ? 8.805 -4.027 -23.609 1 60.84 129 LEU A N 1
ATOM 1052 C CA . LEU A 1 129 ? 9.43 -5.34 -23.453 1 60.84 129 LEU A CA 1
ATOM 1053 C C . LEU A 1 129 ? 8.742 -6.379 -24.328 1 60.84 129 LEU A C 1
ATOM 1055 O O . LEU A 1 129 ? 9.406 -7.207 -24.953 1 60.84 129 LEU A O 1
ATOM 1059 N N . GLU A 1 130 ? 7.48 -6.324 -24.266 1 63.78 130 GLU A N 1
ATOM 1060 C CA . GLU A 1 130 ? 6.723 -7.238 -25.125 1 63.78 130 GLU A CA 1
ATOM 1061 C C . GLU A 1 130 ? 7.004 -6.984 -26.594 1 63.78 130 GLU A C 1
ATOM 1063 O O . GLU A 1 130 ? 7.086 -7.922 -27.391 1 63.78 130 GLU A O 1
ATOM 1068 N N . GLY A 1 131 ? 6.988 -5.73 -26.906 1 63.22 131 GLY A N 1
ATOM 1069 C CA . GLY A 1 131 ? 7.344 -5.367 -28.266 1 63.22 131 GLY A CA 1
ATOM 1070 C C . GLY A 1 131 ? 8.711 -5.879 -28.688 1 63.22 131 GLY A C 1
ATOM 1071 O O . GLY A 1 131 ? 8.883 -6.375 -29.797 1 63.22 131 GLY A O 1
ATOM 1072 N N . GLU A 1 132 ? 9.633 -5.809 -27.859 1 64.75 132 GLU A N 1
ATOM 1073 C CA . GLU A 1 132 ? 10.992 -6.281 -28.125 1 64.75 132 GLU A CA 1
ATOM 1074 C C . GLU A 1 132 ? 11.023 -7.797 -28.312 1 64.75 132 GLU A C 1
ATOM 1076 O O . GLU A 1 132 ? 11.766 -8.312 -29.141 1 64.75 132 GLU A O 1
ATOM 1081 N N . LYS A 1 133 ? 10.359 -8.438 -27.531 1 62.22 133 LYS A N 1
ATOM 1082 C CA . LYS A 1 133 ? 10.281 -9.891 -27.625 1 62.22 133 LYS A CA 1
ATOM 1083 C C . LYS A 1 133 ? 9.703 -10.32 -28.969 1 62.22 133 LYS A C 1
ATOM 1085 O O . LYS A 1 133 ? 10.188 -11.266 -29.594 1 62.22 133 LYS A O 1
ATOM 1090 N N . LEU A 1 134 ? 8.641 -9.688 -29.344 1 64.81 134 LEU A N 1
ATOM 1091 C CA . LEU A 1 134 ? 8 -10 -30.609 1 64.81 134 LEU A CA 1
ATOM 1092 C C . LEU A 1 134 ? 8.953 -9.75 -31.781 1 64.81 134 LEU A C 1
ATOM 1094 O O . LEU A 1 134 ? 8.953 -10.508 -32.75 1 64.81 134 LEU A O 1
ATOM 1098 N N . LEU A 1 135 ? 9.758 -8.75 -31.609 1 65.19 135 LEU A N 1
ATOM 1099 C CA . LEU A 1 135 ? 10.688 -8.414 -32.688 1 65.19 135 LEU A CA 1
ATOM 1100 C C . LEU A 1 135 ? 11.805 -9.438 -32.781 1 65.19 135 LEU A C 1
ATOM 1102 O O . LEU A 1 135 ? 12.328 -9.695 -33.844 1 65.19 135 LEU A O 1
ATOM 1106 N N . HIS A 1 136 ? 12.094 -9.938 -31.656 1 62.31 136 HIS A N 1
ATOM 1107 C CA . HIS A 1 136 ? 13.203 -10.883 -31.656 1 62.31 136 HIS A CA 1
ATOM 1108 C C . HIS A 1 136 ? 12.719 -12.297 -31.984 1 62.31 136 HIS A C 1
ATOM 1110 O O . HIS A 1 136 ? 13.492 -13.125 -32.469 1 62.31 136 HIS A O 1
ATOM 1116 N N . GLU A 1 137 ? 11.609 -12.617 -31.594 1 58.69 137 GLU A N 1
ATOM 1117 C CA . GLU A 1 137 ? 11.102 -13.953 -31.922 1 58.69 137 GLU A CA 1
ATOM 1118 C C . GLU A 1 137 ? 10.695 -14.047 -33.375 1 58.69 137 GLU A C 1
ATOM 1120 O O . GLU A 1 137 ? 10.445 -15.141 -33.906 1 58.69 137 GLU A O 1
ATOM 1125 N N . GLY A 1 138 ? 10.703 -12.938 -34.062 1 49.94 138 GLY A N 1
ATOM 1126 C CA . GLY A 1 138 ? 10.57 -13.086 -35.5 1 49.94 138 GLY A CA 1
ATOM 1127 C C . GLY A 1 138 ? 11.898 -13.289 -36.188 1 49.94 138 GLY A C 1
ATOM 1128 O O . GLY A 1 138 ? 12.953 -12.945 -35.656 1 49.94 138 GLY A O 1
ATOM 1129 N N . GLN B 1 1 ? 26.984 -3.832 -11.867 1 23.92 1 GLN B N 1
ATOM 1130 C CA . GLN B 1 1 ? 26.812 -2.703 -10.961 1 23.92 1 GLN B CA 1
ATOM 1131 C C . GLN B 1 1 ? 25.344 -2.279 -10.883 1 23.92 1 GLN B C 1
ATOM 1133 O O . GLN B 1 1 ? 24.969 -1.218 -11.383 1 23.92 1 GLN B O 1
ATOM 1138 N N . MET B 1 2 ? 24.406 -3.193 -11.227 1 23.41 2 MET B N 1
ATOM 1139 C CA . MET B 1 2 ? 22.953 -3.139 -11.375 1 23.41 2 MET B CA 1
ATOM 1140 C C . MET B 1 2 ? 22.312 -2.545 -10.125 1 23.41 2 MET B C 1
ATOM 1142 O O . MET B 1 2 ? 22.328 -3.16 -9.062 1 23.41 2 MET B O 1
ATOM 1146 N N . ALA B 1 3 ? 22.531 -1.288 -9.797 1 30.59 3 ALA B N 1
ATOM 1147 C CA . ALA B 1 3 ? 21.984 -0.393 -8.773 1 30.59 3 ALA B CA 1
ATOM 1148 C C . ALA B 1 3 ? 20.562 -0.777 -8.422 1 30.59 3 ALA B C 1
ATOM 1150 O O . ALA B 1 3 ? 19.797 -1.21 -9.289 1 30.59 3 ALA B O 1
ATOM 1151 N N . SER B 1 4 ? 20.219 -1.203 -7.129 1 32.69 4 SER B N 1
ATOM 1152 C CA . SER B 1 4 ? 19.234 -1.891 -6.305 1 32.69 4 SER B CA 1
ATOM 1153 C C . SER B 1 4 ? 17.844 -1.313 -6.523 1 32.69 4 SER B C 1
ATOM 1155 O O . SER B 1 4 ? 17.578 -0.168 -6.152 1 32.69 4 SER B O 1
ATOM 1157 N N . LEU B 1 5 ? 17.172 -1.364 -7.48 1 36.81 5 LEU B N 1
ATOM 1158 C CA . LEU B 1 5 ? 15.836 -1.101 -7.996 1 36.81 5 LEU B CA 1
ATOM 1159 C C . LEU B 1 5 ? 14.797 -1.197 -6.883 1 36.81 5 LEU B C 1
ATOM 1161 O O . LEU B 1 5 ? 13.664 -0.749 -7.051 1 36.81 5 LEU B O 1
ATOM 1165 N N . SER B 1 6 ? 15 -2.041 -5.785 1 41 6 SER B N 1
ATOM 1166 C CA . SER B 1 6 ? 14.062 -2.553 -4.793 1 41 6 SER B CA 1
ATOM 1167 C C . SER B 1 6 ? 13.57 -1.438 -3.873 1 41 6 SER B C 1
ATOM 1169 O O . SER B 1 6 ? 12.531 -1.576 -3.227 1 41 6 SER B O 1
ATOM 1171 N N . ARG B 1 7 ? 14.539 -0.547 -3.541 1 41.09 7 ARG B N 1
ATOM 1172 C CA . ARG B 1 7 ? 14.414 0.399 -2.438 1 41.09 7 ARG B CA 1
ATOM 1173 C C . ARG B 1 7 ? 13.32 1.426 -2.721 1 41.09 7 ARG B C 1
ATOM 1175 O O . ARG B 1 7 ? 12.984 2.234 -1.854 1 41.09 7 ARG B O 1
ATOM 1182 N N . GLU B 1 8 ? 13.094 1.819 -3.941 1 47.62 8 GLU B N 1
ATOM 1183 C CA . GLU B 1 8 ? 12.805 3.125 -4.527 1 47.62 8 GLU B CA 1
ATOM 1184 C C . GLU B 1 8 ? 11.367 3.551 -4.25 1 47.62 8 GLU B C 1
ATOM 1186 O O . GLU B 1 8 ? 11.07 4.746 -4.164 1 47.62 8 GLU B O 1
ATOM 1191 N N . ASN B 1 9 ? 10.414 2.676 -4.223 1 57.22 9 ASN B N 1
ATOM 1192 C CA . ASN B 1 9 ? 9.102 3.273 -4.445 1 57.22 9 ASN B CA 1
ATOM 1193 C C . ASN B 1 9 ? 8.367 3.508 -3.129 1 57.22 9 ASN B C 1
ATOM 1195 O O . ASN B 1 9 ? 7.133 3.537 -3.1 1 57.22 9 ASN B O 1
ATOM 1199 N N . ASN B 1 10 ? 9.211 3.723 -2.072 1 67.88 10 ASN B N 1
ATOM 1200 C CA . ASN B 1 10 ? 8.539 4.047 -0.821 1 67.88 10 ASN B CA 1
ATOM 1201 C C . ASN B 1 10 ? 8.008 5.477 -0.825 1 67.88 10 ASN B C 1
ATOM 1203 O O . ASN B 1 10 ? 8.617 6.371 -1.413 1 67.88 10 ASN B O 1
ATOM 1207 N N . ILE B 1 11 ? 6.918 5.617 -0.22 1 77.38 11 ILE B N 1
ATOM 1208 C CA . ILE B 1 11 ? 6.344 6.953 -0.085 1 77.38 11 ILE B CA 1
ATOM 1209 C C . ILE B 1 11 ? 6.926 7.645 1.145 1 77.38 11 ILE B C 1
ATOM 1211 O O . ILE B 1 11 ? 6.879 7.102 2.252 1 77.38 11 ILE B O 1
ATOM 1215 N N . GLU B 1 12 ? 7.594 8.703 0.966 1 83.5 12 GLU B N 1
ATOM 1216 C CA . GLU B 1 12 ? 8.086 9.547 2.049 1 83.5 12 GLU B CA 1
ATOM 1217 C C . GLU B 1 12 ? 7.348 10.883 2.086 1 83.5 12 GLU B C 1
ATOM 1219 O O . GLU B 1 12 ? 7.18 11.539 1.054 1 83.5 12 GLU B O 1
ATOM 1224 N N . ALA B 1 13 ? 6.871 11.211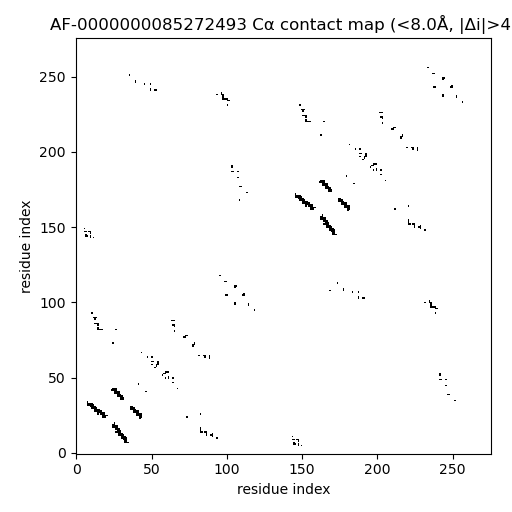 3.275 1 92.19 13 ALA B N 1
ATOM 1225 C CA . ALA B 1 13 ? 6.18 12.484 3.443 1 92.19 13 ALA B CA 1
ATOM 1226 C C . ALA B 1 13 ? 6.812 13.305 4.562 1 92.19 13 ALA B C 1
ATOM 1228 O O . ALA B 1 13 ? 7.102 12.781 5.641 1 92.19 13 ALA B O 1
ATOM 1229 N N . THR B 1 14 ? 7.137 14.562 4.289 1 95.62 14 THR B N 1
ATOM 1230 C CA . THR B 1 14 ? 7.605 15.5 5.297 1 95.62 14 THR B CA 1
ATOM 1231 C C . THR B 1 14 ? 6.789 16.797 5.258 1 95.62 14 THR B C 1
ATOM 1233 O O . THR B 1 14 ? 6.098 17.062 4.27 1 95.62 14 THR B O 1
ATOM 1236 N N . ILE B 1 15 ? 6.766 17.453 6.379 1 98 15 ILE B N 1
ATOM 1237 C CA . ILE B 1 15 ? 6.184 18.797 6.449 1 98 15 ILE B CA 1
ATOM 1238 C C . ILE B 1 15 ? 7.234 19.797 6.934 1 98 15 ILE B C 1
ATOM 1240 O O . ILE B 1 15 ? 7.27 20.141 8.117 1 98 15 ILE B O 1
ATOM 1244 N N . PRO B 1 16 ? 8.031 20.312 6.012 1 97.94 16 PRO B N 1
ATOM 1245 C CA . PRO B 1 16 ? 9.188 21.125 6.41 1 97.94 16 PRO B CA 1
ATOM 1246 C C . PRO B 1 16 ? 8.805 22.531 6.848 1 97.94 16 PRO B C 1
ATOM 1248 O O . PRO B 1 16 ? 9.57 23.203 7.547 1 97.94 16 PRO B O 1
ATOM 1251 N N . SER B 1 17 ? 7.562 23.047 6.363 1 97.62 17 SER B N 1
ATOM 1252 C CA . SER B 1 17 ? 7.227 24.438 6.652 1 97.62 17 SER B CA 1
ATOM 1253 C C . SER B 1 17 ? 5.723 24.672 6.59 1 97.62 17 SER B C 1
ATOM 1255 O O . SER B 1 17 ? 4.961 23.75 6.289 1 97.62 17 SER B O 1
ATOM 1257 N N . THR B 1 18 ? 5.371 25.891 6.996 1 97.81 18 THR B N 1
ATOM 1258 C CA . THR B 1 18 ? 3.992 26.359 6.926 1 97.81 18 THR B CA 1
ATOM 1259 C C . THR B 1 18 ? 3.914 27.688 6.191 1 97.81 18 THR B C 1
ATOM 1261 O O . THR B 1 18 ? 4.926 28.375 6.023 1 97.81 18 THR B O 1
ATOM 1264 N N . GLU B 1 19 ? 2.807 27.938 5.633 1 97.06 19 GLU B N 1
ATOM 1265 C CA . GLU B 1 19 ? 2.525 29.234 5 1 97.06 19 GLU B CA 1
ATOM 1266 C C . GLU B 1 19 ? 1.219 29.828 5.516 1 97.06 19 GLU B C 1
ATOM 1268 O O . GLU B 1 19 ? 0.281 29.094 5.836 1 97.06 19 GLU B O 1
ATOM 1273 N N . GLN B 1 20 ? 1.224 31.141 5.637 1 94.75 20 GLN B N 1
ATOM 1274 C CA . GLN B 1 20 ? -0.005 31.859 5.98 1 94.75 20 GLN B CA 1
ATOM 1275 C C . GLN B 1 20 ? -0.687 32.406 4.734 1 94.75 20 GLN B C 1
ATOM 1277 O O . GLN B 1 20 ? -0.035 33.031 3.885 1 94.75 20 GLN B O 1
ATOM 1282 N N . ASN B 1 21 ? -1.884 32 4.598 1 93.31 21 ASN B N 1
ATOM 1283 C CA . ASN B 1 21 ? -2.68 32.5 3.486 1 93.31 21 ASN B CA 1
ATOM 1284 C C . ASN B 1 21 ? -4.055 32.969 3.953 1 93.31 21 ASN B C 1
ATOM 1286 O O . ASN B 1 21 ? -4.926 32.156 4.258 1 93.31 21 ASN B O 1
ATOM 1290 N N . GLU B 1 22 ? -4.258 34.312 3.938 1 93 22 GLU B N 1
ATOM 1291 C CA . GLU B 1 22 ? -5.535 34.906 4.328 1 93 22 GLU B CA 1
ATOM 1292 C C . GLU B 1 22 ? -5.98 34.406 5.695 1 93 22 GLU B C 1
ATOM 1294 O O . GLU B 1 22 ? -7.121 33.969 5.859 1 93 22 GLU B O 1
ATOM 1299 N N . GLY B 1 23 ? -5.078 34.344 6.621 1 91.06 23 GLY B N 1
ATOM 1300 C CA . GLY B 1 23 ? -5.391 34 7.996 1 91.06 23 GLY B CA 1
ATOM 1301 C C . GLY B 1 23 ? -5.441 32.5 8.227 1 91.06 23 GLY B C 1
ATOM 1302 O O . GLY B 1 23 ? -5.707 32.062 9.344 1 91.06 23 GLY B O 1
ATOM 1303 N N . VAL B 1 24 ? -5.254 31.812 7.172 1 94.06 24 VAL B N 1
ATOM 1304 C CA . VAL B 1 24 ? -5.273 30.359 7.297 1 94.06 24 VAL B CA 1
ATOM 1305 C C . VAL B 1 24 ? -3.852 29.812 7.219 1 94.06 24 VAL B C 1
ATOM 1307 O O . VAL B 1 24 ? -3.076 30.219 6.344 1 94.06 24 VAL B O 1
ATOM 1310 N N . THR B 1 25 ? -3.502 29 8.211 1 96.62 25 THR B N 1
ATOM 1311 C CA . THR B 1 25 ? -2.197 28.344 8.18 1 96.62 25 THR B CA 1
ATOM 1312 C C . THR B 1 25 ? -2.23 27.125 7.27 1 96.62 25 THR B C 1
ATOM 1314 O O . THR B 1 25 ? -3.055 26.219 7.457 1 96.62 25 THR B O 1
ATOM 1317 N N . LEU B 1 26 ? -1.304 27.141 6.297 1 98.19 26 LEU B N 1
ATOM 1318 C CA . LEU B 1 26 ? -1.169 26.016 5.383 1 98.19 26 LEU B CA 1
ATOM 1319 C C . LEU B 1 26 ? 0.102 25.219 5.676 1 98.19 26 LEU B C 1
ATOM 1321 O O . LEU B 1 26 ? 1.177 25.812 5.836 1 98.19 26 LEU B O 1
ATOM 1325 N N . TYR B 1 27 ? -0.011 23.953 5.809 1 98.31 27 TYR B N 1
ATOM 1326 C CA . TYR B 1 27 ? 1.125 23.062 6.008 1 98.31 27 TYR B CA 1
ATOM 1327 C C . TYR B 1 27 ? 1.627 22.516 4.676 1 98.31 27 TYR B C 1
ATOM 1329 O O . TYR B 1 27 ? 0.862 21.922 3.914 1 98.31 27 TYR B O 1
ATOM 1337 N N . ILE B 1 28 ? 2.863 22.75 4.43 1 98.5 28 ILE B N 1
ATOM 1338 C CA . ILE B 1 28 ? 3.449 22.328 3.16 1 98.5 28 ILE B CA 1
ATOM 1339 C C . ILE B 1 28 ? 3.951 20.891 3.275 1 98.5 28 ILE B C 1
ATOM 1341 O O . ILE B 1 28 ? 4.93 20.625 3.979 1 98.5 28 ILE B O 1
ATOM 1345 N N . ILE B 1 29 ? 3.299 20.016 2.574 1 97.94 29 ILE B N 1
ATOM 1346 C CA . ILE B 1 29 ? 3.656 18.594 2.58 1 97.94 29 ILE B CA 1
ATOM 1347 C C . ILE B 1 29 ? 4.523 18.281 1.364 1 97.94 29 ILE B C 1
ATOM 1349 O O . ILE B 1 29 ? 4.137 18.562 0.228 1 97.94 29 ILE B O 1
ATOM 1353 N N . ILE B 1 30 ? 5.676 17.734 1.538 1 95.31 30 ILE B N 1
ATOM 1354 C CA . ILE B 1 30 ? 6.539 17.297 0.454 1 95.31 30 ILE B CA 1
ATOM 1355 C C . ILE B 1 30 ? 6.535 15.766 0.392 1 95.31 30 ILE B C 1
ATOM 1357 O O . ILE B 1 30 ? 6.719 15.094 1.41 1 95.31 30 ILE B O 1
ATOM 1361 N N . LEU B 1 31 ? 6.203 15.297 -0.792 1 91.25 31 LEU B N 1
ATOM 1362 C CA . LEU B 1 31 ? 6.152 13.852 -0.996 1 91.25 31 LEU B CA 1
ATOM 1363 C C . LEU B 1 31 ? 7.254 13.398 -1.945 1 91.25 31 LEU B C 1
ATOM 1365 O O . LEU B 1 31 ? 7.527 14.055 -2.949 1 91.25 31 LEU B O 1
ATOM 1369 N N . ASN B 1 32 ? 7.898 12.328 -1.553 1 85.19 32 ASN B N 1
ATOM 1370 C CA . ASN B 1 32 ? 8.867 11.641 -2.398 1 85.19 32 ASN B CA 1
ATOM 1371 C C . ASN B 1 32 ? 8.484 10.18 -2.619 1 85.19 32 ASN B C 1
ATOM 1373 O O . ASN B 1 32 ? 8.336 9.422 -1.659 1 85.19 32 ASN B O 1
ATOM 1377 N N . VAL B 1 33 ? 8.25 9.859 -3.836 1 77.94 33 VAL B N 1
ATOM 1378 C CA . VAL B 1 33 ? 8 8.469 -4.199 1 77.94 33 VAL B CA 1
ATOM 1379 C C . VAL B 1 33 ? 8.945 8.055 -5.328 1 77.94 33 VAL B C 1
ATOM 1381 O O . VAL B 1 33 ? 8.75 8.438 -6.484 1 77.94 33 VAL B O 1
ATOM 1384 N N . GLY B 1 34 ? 9.914 7.273 -4.965 1 71.44 34 GLY B N 1
ATOM 1385 C CA . GLY B 1 34 ? 10.938 6.98 -5.949 1 71.44 34 GLY B CA 1
ATOM 1386 C C . GLY B 1 34 ? 11.656 8.219 -6.453 1 71.44 34 GLY B C 1
ATOM 1387 O O . GLY B 1 34 ? 12.172 9.008 -5.66 1 71.44 34 GLY B O 1
ATOM 1388 N N . ALA B 1 35 ? 11.594 8.406 -7.816 1 73.81 35 ALA B N 1
ATOM 1389 C CA . ALA B 1 35 ? 12.281 9.547 -8.43 1 73.81 35 ALA B CA 1
ATOM 1390 C C . ALA B 1 35 ? 11.359 10.75 -8.539 1 73.81 35 ALA B C 1
ATOM 1392 O O . ALA B 1 35 ? 11.766 11.812 -9.023 1 73.81 35 ALA B O 1
ATOM 1393 N N . VAL B 1 36 ? 10.164 10.617 -8.078 1 78.94 36 VAL B N 1
ATOM 1394 C CA . VAL B 1 36 ? 9.18 11.68 -8.234 1 78.94 36 VAL B CA 1
ATOM 1395 C C . VAL B 1 36 ? 9.016 12.422 -6.914 1 78.94 36 VAL B C 1
ATOM 1397 O O . VAL B 1 36 ? 8.922 11.805 -5.852 1 78.94 36 VAL B O 1
ATOM 1400 N N . ARG B 1 37 ? 9.008 13.742 -7.066 1 88.06 37 ARG B N 1
ATOM 1401 C CA . ARG B 1 37 ? 8.836 14.602 -5.898 1 88.06 37 ARG B CA 1
ATOM 1402 C C . ARG B 1 37 ? 7.844 15.727 -6.18 1 88.06 37 ARG B C 1
ATOM 1404 O O . ARG B 1 37 ? 7.883 16.344 -7.25 1 88.06 37 ARG B O 1
ATOM 1411 N N . TRP B 1 38 ? 6.887 15.938 -5.266 1 93 38 TRP B N 1
ATOM 1412 C CA . TRP B 1 38 ? 5.949 17.047 -5.41 1 93 38 TRP B CA 1
ATOM 1413 C C . TRP B 1 38 ? 5.5 17.562 -4.047 1 93 38 TRP B C 1
ATOM 1415 O O . TRP B 1 38 ? 5.887 17.016 -3.012 1 93 38 TRP B O 1
ATOM 1425 N N . SER B 1 39 ? 4.789 18.656 -4.051 1 94.25 39 SER B N 1
ATOM 1426 C CA . SER B 1 39 ? 4.32 19.25 -2.805 1 94.25 39 SER B CA 1
ATOM 1427 C C . SER B 1 39 ? 2.82 19.531 -2.859 1 94.25 39 SER B C 1
ATOM 1429 O O . SER B 1 39 ? 2.262 19.734 -3.938 1 94.25 39 SER B O 1
ATOM 1431 N N . VAL B 1 40 ? 2.207 19.438 -1.722 1 96.19 40 VAL B N 1
ATOM 1432 C CA . VAL B 1 40 ? 0.816 19.844 -1.545 1 96.19 40 VAL B CA 1
ATOM 1433 C C . VAL B 1 40 ? 0.688 20.703 -0.294 1 96.19 40 VAL B C 1
ATOM 1435 O O . VAL B 1 40 ? 1.504 20.609 0.625 1 96.19 40 VAL B O 1
ATOM 1438 N N . LYS B 1 41 ? -0.274 21.578 -0.31 1 97.19 41 LYS B N 1
ATOM 1439 C CA . LYS B 1 41 ? -0.568 22.438 0.834 1 97.19 41 LYS B CA 1
ATOM 1440 C C . LYS B 1 41 ? -1.935 22.109 1.43 1 97.19 41 LYS B C 1
ATOM 1442 O O . LYS B 1 41 ? -2.932 22.047 0.708 1 97.19 41 LYS B O 1
ATOM 1447 N N . GLN B 1 42 ? -1.94 21.859 2.666 1 97.62 42 GLN B N 1
ATOM 1448 C CA . GLN B 1 42 ? -3.193 21.531 3.334 1 97.62 42 GLN B CA 1
ATOM 1449 C C . GLN B 1 42 ? -3.348 22.297 4.641 1 97.62 42 GLN B C 1
ATOM 1451 O O . GLN B 1 42 ? -2.357 22.578 5.32 1 97.62 42 GLN B O 1
ATOM 1456 N N . ARG B 1 43 ? -4.598 22.703 4.934 1 97.31 43 ARG B N 1
ATOM 1457 C CA . ARG B 1 43 ? -4.918 23.25 6.25 1 97.31 43 ARG B CA 1
ATOM 1458 C C . ARG B 1 43 ? -5.266 22.141 7.23 1 97.31 43 ARG B C 1
ATOM 1460 O O . ARG B 1 43 ? -5.539 21 6.824 1 97.31 43 ARG B O 1
ATOM 1467 N N . TYR B 1 44 ? -5.32 22.438 8.539 1 97.5 44 TYR B N 1
ATOM 1468 C CA . TYR B 1 44 ? -5.594 21.422 9.562 1 97.5 44 TYR B CA 1
ATOM 1469 C C . TYR B 1 44 ? -6.941 20.766 9.32 1 97.5 44 TYR B C 1
ATOM 1471 O O . TYR B 1 44 ? -7.082 19.547 9.484 1 97.5 44 TYR B O 1
ATOM 1479 N N . ASN B 1 45 ? -7.922 21.578 8.953 1 96.94 45 ASN B N 1
ATOM 1480 C CA . ASN B 1 45 ? -9.258 21.031 8.766 1 96.94 45 ASN B CA 1
ATOM 1481 C C . ASN B 1 45 ? -9.266 19.922 7.711 1 96.94 45 ASN B C 1
ATOM 1483 O O . ASN B 1 45 ? -10.062 18.984 7.801 1 96.94 45 ASN B O 1
ATOM 1487 N N . ALA B 1 46 ? -8.422 20.047 6.734 1 97.31 46 ALA B N 1
ATOM 1488 C CA . ALA B 1 46 ? -8.312 18.984 5.734 1 97.31 46 ALA B CA 1
ATOM 1489 C C . ALA B 1 46 ? -7.785 17.688 6.352 1 97.31 46 ALA B C 1
ATOM 1491 O O . ALA B 1 46 ? -8.242 16.594 6 1 97.31 46 ALA B O 1
ATOM 1492 N N . PHE B 1 47 ? -6.816 17.734 7.289 1 98.12 47 PHE B N 1
ATOM 1493 C CA . PHE B 1 47 ? -6.336 16.578 8.031 1 98.12 47 PHE B CA 1
ATOM 1494 C C . PHE B 1 47 ? -7.469 15.938 8.828 1 98.12 47 PHE B C 1
ATOM 1496 O O . PHE B 1 47 ? -7.594 14.711 8.875 1 98.12 47 PHE B O 1
ATOM 1503 N N . ALA B 1 48 ? -8.234 16.828 9.43 1 97.62 48 ALA B N 1
ATOM 1504 C CA . ALA B 1 48 ? -9.344 16.344 10.25 1 97.62 48 ALA B CA 1
ATOM 1505 C C . ALA B 1 48 ? -10.344 15.555 9.406 1 97.62 48 ALA B C 1
ATOM 1507 O O . ALA B 1 48 ? -10.789 14.477 9.805 1 97.62 48 ALA B O 1
ATOM 1508 N N . ASP B 1 49 ? -10.688 16.125 8.258 1 98 49 ASP B N 1
ATOM 1509 C CA . ASP B 1 49 ? -11.594 15.453 7.34 1 98 49 ASP B CA 1
ATOM 1510 C C . ASP B 1 49 ? -11.023 14.117 6.875 1 98 49 ASP B C 1
ATOM 1512 O O . ASP B 1 49 ? -11.734 13.109 6.836 1 98 49 ASP B O 1
ATOM 1516 N N . LEU B 1 50 ? -9.766 14.117 6.465 1 96.88 50 LEU B N 1
ATOM 1517 C CA . LEU B 1 50 ? -9.07 12.898 6.094 1 96.88 50 LEU B CA 1
ATOM 1518 C C . LEU B 1 50 ? -9.141 11.867 7.215 1 96.88 50 LEU B C 1
ATOM 1520 O O . LEU B 1 50 ? -9.484 10.703 6.977 1 96.88 50 LEU B O 1
ATOM 1524 N N . HIS B 1 51 ? -8.82 12.297 8.43 1 96.81 51 HIS B N 1
ATOM 1525 C CA . HIS B 1 51 ? -8.75 11.406 9.586 1 96.81 51 HIS B CA 1
ATOM 1526 C C . HIS B 1 51 ? -10.094 10.75 9.859 1 96.81 51 HIS B C 1
ATOM 1528 O O . HIS B 1 51 ? -10.164 9.547 10.141 1 96.81 51 HIS B O 1
ATOM 1534 N N . ASP B 1 52 ? -11.148 11.516 9.797 1 97.25 52 ASP B N 1
ATOM 1535 C CA . ASP B 1 52 ? -12.484 10.977 9.992 1 97.25 52 ASP B CA 1
ATOM 1536 C C . ASP B 1 52 ? -12.766 9.828 9.023 1 97.25 52 ASP B C 1
ATOM 1538 O O . ASP B 1 52 ? -13.305 8.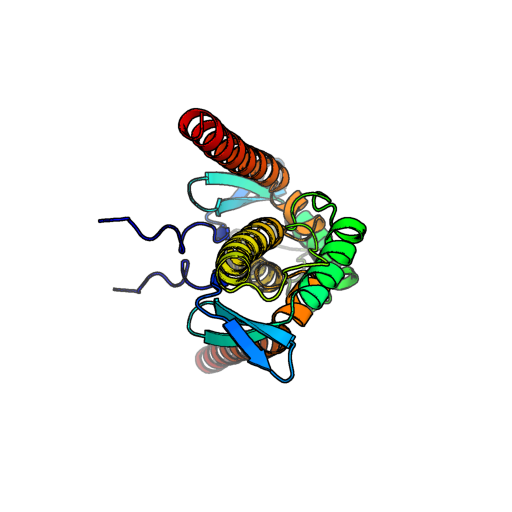789 9.422 1 97.25 52 ASP B O 1
ATOM 1542 N N . LYS B 1 53 ? -12.414 10.047 7.785 1 94.94 53 LYS B N 1
ATOM 1543 C CA . LYS B 1 53 ? -12.633 9.031 6.766 1 94.94 53 LYS B CA 1
ATOM 1544 C C . LYS B 1 53 ? -11.766 7.801 7.02 1 94.94 53 LYS B C 1
ATOM 1546 O O . LYS B 1 53 ? -12.227 6.668 6.863 1 94.94 53 LYS B O 1
ATOM 1551 N N . LEU B 1 54 ? -10.523 8 7.457 1 90 54 LEU B N 1
ATOM 1552 C CA . LEU B 1 54 ? -9.609 6.891 7.715 1 90 54 LEU B CA 1
ATOM 1553 C C . LEU B 1 54 ? -10.055 6.09 8.93 1 90 54 LEU B C 1
ATOM 1555 O O . LEU B 1 54 ? -9.93 4.863 8.953 1 90 54 LEU B O 1
ATOM 1559 N N . VAL B 1 55 ? -10.594 6.789 9.93 1 90.56 55 VAL B N 1
ATOM 1560 C CA . VAL B 1 55 ? -11.125 6.117 11.109 1 90.56 55 VAL B CA 1
ATOM 1561 C C . VAL B 1 55 ? -12.336 5.27 10.719 1 90.56 55 VAL B C 1
ATOM 1563 O O . VAL B 1 55 ? -12.406 4.086 11.062 1 90.56 55 VAL B O 1
ATOM 1566 N N . SER B 1 56 ? -13.195 5.863 10.008 1 92.69 56 SER B N 1
ATOM 1567 C CA . SER B 1 56 ? -14.453 5.207 9.664 1 92.69 56 SER B CA 1
ATOM 1568 C C . SER B 1 56 ? -14.219 4.043 8.703 1 92.69 56 SER B C 1
ATOM 1570 O O . SER B 1 56 ? -14.781 2.961 8.891 1 92.69 56 SER B O 1
ATOM 1572 N N . ASN B 1 57 ? -13.375 4.273 7.734 1 81.5 57 ASN B N 1
ATOM 1573 C CA . ASN B 1 57 ? -13.281 3.34 6.617 1 81.5 57 ASN B CA 1
ATOM 1574 C C . ASN B 1 57 ? -12.133 2.355 6.797 1 81.5 57 ASN B C 1
ATOM 1576 O O . ASN B 1 57 ? -12.117 1.289 6.184 1 81.5 57 ASN B O 1
ATOM 1580 N N . HIS B 1 58 ? -11.125 2.666 7.609 1 80.12 58 HIS B N 1
ATOM 1581 C CA . HIS B 1 58 ? -9.906 1.858 7.625 1 80.12 58 HIS B CA 1
ATOM 1582 C C . HIS B 1 58 ? -9.492 1.522 9.055 1 80.12 58 HIS B C 1
ATOM 1584 O O . HIS B 1 58 ? -8.43 0.94 9.273 1 80.12 58 HIS B O 1
ATOM 1590 N N . GLY B 1 59 ? -10.25 1.906 9.984 1 81.44 59 GLY B N 1
ATOM 1591 C CA . GLY B 1 59 ? -10.016 1.489 11.359 1 81.44 59 GLY B CA 1
ATOM 1592 C C . GLY B 1 59 ? -8.836 2.197 12 1 81.44 59 GLY B C 1
ATOM 1593 O O . GLY B 1 59 ? -8.203 1.658 12.914 1 81.44 59 GLY B O 1
ATOM 1594 N N . VAL B 1 60 ? -8.461 3.307 11.578 1 84.12 60 VAL B N 1
ATOM 1595 C CA . VAL B 1 60 ? -7.422 4.117 12.195 1 84.12 60 VAL B CA 1
ATOM 1596 C C . VAL B 1 60 ? -7.883 4.582 13.578 1 84.12 60 VAL B C 1
ATOM 1598 O O . VAL B 1 60 ? -9.055 4.902 13.773 1 84.12 60 VAL B O 1
ATOM 1601 N N . ALA B 1 61 ? -6.969 4.574 14.5 1 87.19 61 ALA B N 1
ATOM 1602 C CA . ALA B 1 61 ? -7.312 5 15.852 1 87.19 61 ALA B CA 1
ATOM 1603 C C . ALA B 1 61 ? -7.766 6.457 15.867 1 87.19 61 ALA B C 1
ATOM 1605 O O . ALA B 1 61 ? -7.098 7.328 15.312 1 87.19 61 ALA B O 1
ATOM 1606 N N . ARG B 1 62 ? -8.797 6.738 16.641 1 92.75 62 ARG B N 1
ATOM 1607 C CA . ARG B 1 62 ? -9.43 8.055 16.641 1 92.75 62 ARG B CA 1
ATOM 1608 C C . ARG B 1 62 ? -8.523 9.102 17.266 1 92.75 62 ARG B C 1
ATOM 1610 O O . ARG B 1 62 ? -8.57 10.273 16.891 1 92.75 62 ARG B O 1
ATOM 1617 N N . ASP B 1 63 ? -7.672 8.625 18.078 1 93.19 63 ASP B N 1
ATOM 1618 C CA . ASP B 1 63 ? -6.898 9.602 18.844 1 93.19 63 ASP B CA 1
ATOM 1619 C C . ASP B 1 63 ? -5.523 9.82 18.219 1 93.19 63 ASP B C 1
ATOM 1621 O O . ASP B 1 63 ? -4.66 10.469 18.812 1 93.19 63 ASP B O 1
ATOM 1625 N N . LEU B 1 64 ? -5.336 9.359 17.062 1 92.69 64 LEU B N 1
ATOM 1626 C CA . LEU B 1 64 ? -4.031 9.477 16.422 1 92.69 64 LEU B CA 1
ATOM 1627 C C . LEU B 1 64 ? -3.777 10.906 15.961 1 92.69 64 LEU B C 1
ATOM 1629 O O . LEU B 1 64 ? -2.645 11.391 16.016 1 92.69 64 LEU B O 1
ATOM 1633 N N . LEU B 1 65 ? -4.797 11.57 15.461 1 95.94 65 LEU B N 1
ATOM 1634 C CA . LEU B 1 65 ? -4.645 12.938 14.961 1 95.94 65 LEU B CA 1
ATOM 1635 C C . LEU B 1 65 ? -4.527 13.922 16.125 1 95.94 65 LEU B C 1
ATOM 1637 O O . LEU B 1 65 ? -5.301 13.859 17.078 1 95.94 65 LEU B O 1
ATOM 1641 N N . PRO B 1 66 ? -3.525 14.773 16 1 95.75 66 PRO B N 1
ATOM 1642 C CA . PRO B 1 66 ? -3.504 15.844 17 1 95.75 66 PRO B CA 1
ATOM 1643 C C . PRO B 1 66 ? -4.824 16.609 17.078 1 95.75 66 PRO B C 1
ATOM 1645 O O . PRO B 1 66 ? -5.449 16.875 16.047 1 95.75 66 PRO B O 1
ATOM 1648 N N . PRO B 1 67 ? -5.242 16.922 18.219 1 94.88 67 PRO B N 1
ATOM 1649 C CA . PRO B 1 67 ? -6.566 17.516 18.391 1 94.88 67 PRO B CA 1
ATOM 1650 C C . PRO B 1 67 ? -6.645 18.938 17.828 1 94.88 67 PRO B C 1
ATOM 1652 O O . PRO B 1 67 ? -5.629 19.641 17.766 1 94.88 67 PRO B O 1
ATOM 1655 N N . LYS B 1 68 ? -7.879 19.25 17.453 1 94.31 68 LYS B N 1
ATOM 1656 C CA . LYS B 1 68 ? -8.148 20.594 16.953 1 94.31 68 LYS B CA 1
ATOM 1657 C C . LYS B 1 68 ? -8.062 21.625 18.078 1 94.31 68 LYS B C 1
ATOM 1659 O O . LYS B 1 68 ? -8.531 21.375 19.188 1 94.31 68 LYS B O 1
ATOM 1664 N N . LYS B 1 69 ? -7.371 22.719 17.781 1 90.62 69 LYS B N 1
ATOM 1665 C CA . LYS B 1 69 ? -7.301 23.859 18.703 1 90.62 69 LYS B CA 1
ATOM 1666 C C . LYS B 1 69 ? -8.125 25.031 18.188 1 90.62 69 LYS B C 1
ATOM 1668 O O . LYS B 1 69 ? -7.934 25.484 17.062 1 90.62 69 LYS B O 1
ATOM 1673 N N . ILE B 1 70 ? -8.992 25.453 19.062 1 87.88 70 ILE B N 1
ATOM 1674 C CA . ILE B 1 70 ? -9.906 26.5 18.625 1 87.88 70 ILE B CA 1
ATOM 1675 C C . ILE B 1 70 ? -9.289 27.875 18.891 1 87.88 70 ILE B C 1
ATOM 1677 O O . ILE B 1 70 ? -9.359 28.766 18.047 1 87.88 70 ILE B O 1
ATOM 1681 N N . ILE B 1 71 ? -8.664 27.938 20 1 87.38 71 ILE B N 1
ATOM 1682 C CA . ILE B 1 71 ? -8.086 29.234 20.375 1 87.38 71 ILE B CA 1
ATOM 1683 C C . ILE B 1 71 ? -6.562 29.141 20.391 1 87.38 71 ILE B C 1
ATOM 1685 O O . ILE B 1 71 ? -6.004 28.156 20.906 1 87.38 71 ILE B O 1
ATOM 1689 N N . GLY B 1 72 ? -5.848 30.156 19.844 1 87.62 72 GLY B N 1
ATOM 1690 C CA . GLY B 1 72 ? -4.395 30.188 19.875 1 87.62 72 GLY B CA 1
ATOM 1691 C C . GLY B 1 72 ? -3.742 29.344 18.797 1 87.62 72 GLY B C 1
ATOM 1692 O O . GLY B 1 72 ? -2.582 28.953 18.922 1 87.62 72 GLY B O 1
ATOM 1693 N N . ASN B 1 73 ? -4.605 29.062 17.766 1 90.56 73 ASN B N 1
ATOM 1694 C CA . ASN B 1 73 ? -4.074 28.188 16.719 1 90.56 73 ASN B CA 1
ATOM 1695 C C . ASN B 1 73 ? -3.229 28.969 15.711 1 90.56 73 ASN B C 1
ATOM 1697 O O . ASN B 1 73 ? -2.738 28.391 14.734 1 90.56 73 ASN B O 1
ATOM 1701 N N . LYS B 1 74 ? -3.088 30.297 16.062 1 92.25 74 LYS B N 1
ATOM 1702 C CA . LYS B 1 74 ? -2.236 31.094 15.188 1 92.25 74 LYS B CA 1
ATOM 1703 C C . LYS B 1 74 ? -0.901 31.406 15.859 1 92.25 74 LYS B C 1
ATOM 1705 O O . LYS B 1 74 ? -0.035 32.031 15.258 1 92.25 74 LYS B O 1
ATOM 1710 N N . ASP B 1 75 ? -0.739 30.969 17.094 1 93.62 75 ASP B N 1
ATOM 1711 C CA . ASP B 1 75 ? 0.532 31.109 17.797 1 93.62 75 ASP B CA 1
ATOM 1712 C C . ASP B 1 75 ? 1.646 30.359 17.078 1 93.62 75 ASP B C 1
ATOM 1714 O O . ASP B 1 75 ? 1.509 29.172 16.766 1 93.62 75 ASP B O 1
ATOM 1718 N N . PRO B 1 76 ? 2.775 31.125 16.828 1 94.38 76 PRO B N 1
ATOM 1719 C CA . PRO B 1 76 ? 3.854 30.5 16.062 1 94.38 76 PRO B CA 1
ATOM 1720 C C . PRO B 1 76 ? 4.406 29.25 16.734 1 94.38 76 PRO B C 1
ATOM 1722 O O . PRO B 1 76 ? 4.785 28.297 16.062 1 94.38 76 PRO B O 1
ATOM 1725 N N . THR B 1 77 ? 4.492 29.266 18.031 1 95.06 77 THR B N 1
ATOM 1726 C CA . THR B 1 77 ? 4.98 28.109 18.766 1 95.06 77 THR B CA 1
ATOM 1727 C C . THR B 1 77 ? 4.035 26.922 18.594 1 95.06 77 THR B C 1
ATOM 1729 O O . THR B 1 77 ? 4.48 25.797 18.375 1 95.06 77 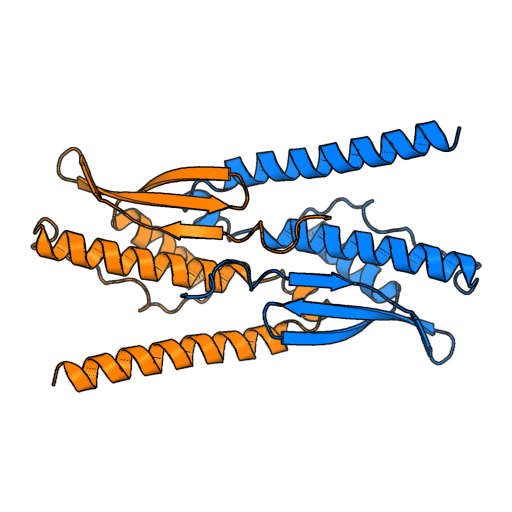THR B O 1
ATOM 1732 N N . PHE B 1 78 ? 2.805 27.172 18.672 1 95.56 78 PHE B N 1
ATOM 1733 C CA . PHE B 1 78 ? 1.803 26.125 18.484 1 95.56 78 PHE B CA 1
ATOM 1734 C C . PHE B 1 78 ? 1.838 25.578 17.062 1 95.56 78 PHE B C 1
ATOM 1736 O O . PHE B 1 78 ? 1.783 24.359 16.859 1 95.56 78 PHE B O 1
ATOM 1743 N N . ILE B 1 79 ? 1.948 26.5 16.125 1 96.62 79 ILE B N 1
ATOM 1744 C CA . ILE B 1 79 ? 1.943 26.125 14.711 1 96.62 79 ILE B CA 1
ATOM 1745 C C . ILE B 1 79 ? 3.117 25.203 14.43 1 96.62 79 ILE B C 1
ATOM 1747 O O . ILE B 1 79 ? 2.967 24.203 13.703 1 96.62 79 ILE B O 1
ATOM 1751 N N . GLU B 1 80 ? 4.234 25.516 14.992 1 96.38 80 GLU B N 1
ATOM 1752 C CA . GLU B 1 80 ? 5.422 24.688 14.797 1 96.38 80 GLU B CA 1
ATOM 1753 C C . GLU B 1 80 ? 5.242 23.312 15.422 1 96.38 80 GLU B C 1
ATOM 1755 O O . GLU B 1 80 ? 5.609 22.297 14.82 1 96.38 80 GLU B O 1
ATOM 1760 N N . ARG B 1 81 ? 4.703 23.312 16.578 1 96.38 81 ARG B N 1
ATOM 1761 C CA . ARG B 1 81 ? 4.438 22.047 17.234 1 96.38 81 ARG B CA 1
ATOM 1762 C C . ARG B 1 81 ? 3.445 21.203 16.438 1 96.38 81 ARG B C 1
ATOM 1764 O O . ARG B 1 81 ? 3.658 20.016 16.234 1 96.38 81 ARG B O 1
ATOM 1771 N N . ARG B 1 82 ? 2.4 21.844 15.984 1 97 82 ARG B N 1
ATOM 1772 C CA . ARG B 1 82 ? 1.397 21.141 15.188 1 97 82 ARG B CA 1
ATOM 1773 C C . ARG B 1 82 ? 1.993 20.641 13.883 1 97 82 ARG B C 1
ATOM 1775 O O . ARG B 1 82 ? 1.683 19.531 13.438 1 97 82 ARG B O 1
ATOM 1782 N N . ARG B 1 83 ? 2.793 21.422 13.227 1 97.62 83 ARG B N 1
ATOM 1783 C CA . ARG B 1 83 ? 3.48 21.016 12.008 1 97.62 83 ARG B CA 1
ATOM 1784 C C . ARG B 1 83 ? 4.195 19.672 12.211 1 97.62 83 ARG B C 1
ATOM 1786 O O . ARG B 1 83 ? 4.047 18.766 11.398 1 97.62 83 ARG B O 1
ATOM 1793 N N . ALA B 1 84 ? 4.941 19.641 13.32 1 96.25 84 ALA B N 1
ATOM 1794 C CA . ALA B 1 84 ? 5.688 18.422 13.633 1 96.25 84 ALA B CA 1
ATOM 1795 C C . ALA B 1 84 ? 4.746 17.25 13.922 1 96.25 84 ALA B C 1
ATOM 1797 O O . ALA B 1 84 ? 4.965 16.141 13.461 1 96.25 84 ALA B O 1
ATOM 1798 N N . ASP B 1 85 ? 3.695 17.516 14.664 1 95.94 85 ASP B N 1
ATOM 1799 C CA . ASP B 1 85 ? 2.713 16.484 15.008 1 95.94 85 ASP B CA 1
ATOM 1800 C C . ASP B 1 85 ? 2.021 15.953 13.758 1 95.94 85 ASP B C 1
ATOM 1802 O O . ASP B 1 85 ? 1.796 14.75 13.633 1 95.94 85 ASP B O 1
ATOM 1806 N N . LEU B 1 86 ? 1.713 16.828 12.852 1 97.12 86 LEU B N 1
ATOM 1807 C CA . LEU B 1 86 ? 1.032 16.438 11.617 1 97.12 86 LEU B CA 1
ATOM 1808 C C . LEU B 1 86 ? 1.961 15.641 10.719 1 97.12 86 LEU B C 1
ATOM 1810 O O . LEU B 1 86 ? 1.517 14.719 10.023 1 97.12 86 LEU B O 1
ATOM 1814 N N . GLU B 1 87 ? 3.197 16.031 10.719 1 95.56 87 GLU B N 1
ATOM 1815 C CA . GLU B 1 87 ? 4.172 15.242 9.969 1 95.56 87 GLU B CA 1
ATOM 1816 C C . GLU B 1 87 ? 4.242 13.805 10.484 1 95.56 87 GLU B C 1
ATOM 1818 O O . GLU B 1 87 ? 4.18 12.852 9.703 1 95.56 87 GLU B O 1
ATOM 1823 N N . LEU B 1 88 ? 4.312 13.75 11.773 1 92.75 88 LEU B N 1
ATOM 1824 C CA . LEU B 1 88 ? 4.348 12.43 12.398 1 92.75 88 LEU B CA 1
ATOM 1825 C C . LEU B 1 88 ? 3.064 11.656 12.102 1 92.75 88 LEU B C 1
ATOM 1827 O O . LEU B 1 88 ? 3.109 10.461 11.797 1 92.75 88 LEU B O 1
ATOM 1831 N N . TYR B 1 89 ? 2.008 12.312 12.188 1 94.31 89 TYR B N 1
ATOM 1832 C CA . TYR B 1 89 ? 0.711 11.719 11.883 1 94.31 89 TYR B CA 1
ATOM 1833 C C . TYR B 1 89 ? 0.701 11.133 10.477 1 94.31 89 TYR B C 1
ATOM 1835 O O . TYR B 1 89 ? 0.348 9.961 10.289 1 94.31 89 TYR B O 1
ATOM 1843 N N . LEU B 1 90 ? 1.096 11.969 9.508 1 93.31 90 LEU B N 1
ATOM 1844 C CA . LEU B 1 90 ? 1.059 11.562 8.109 1 93.31 90 LEU B CA 1
ATOM 1845 C C . LEU B 1 90 ? 1.989 10.383 7.855 1 93.31 90 LEU B C 1
ATOM 1847 O O . LEU B 1 90 ? 1.616 9.43 7.172 1 93.31 90 LEU B O 1
ATOM 1851 N N . GLN B 1 91 ? 3.139 10.453 8.438 1 87.56 91 GLN B N 1
ATOM 1852 C CA . GLN B 1 91 ? 4.098 9.367 8.289 1 87.56 91 GLN B CA 1
ATOM 1853 C C . GLN B 1 91 ? 3.568 8.07 8.898 1 87.56 91 GLN B C 1
ATOM 1855 O O . GLN B 1 91 ? 3.742 6.992 8.328 1 87.56 91 GLN B O 1
ATOM 1860 N N . THR B 1 92 ? 2.895 8.195 10.008 1 84.81 92 THR B N 1
ATOM 1861 C CA . THR B 1 92 ? 2.301 7.043 10.672 1 84.81 92 THR B CA 1
ATOM 1862 C C . THR B 1 92 ? 1.222 6.414 9.797 1 84.81 92 THR B C 1
ATOM 1864 O O . THR B 1 92 ? 1.204 5.195 9.609 1 84.81 92 THR B O 1
ATOM 1867 N N . ILE B 1 93 ? 0.352 7.293 9.273 1 86.94 93 ILE B N 1
ATOM 1868 C CA . ILE B 1 93 ? -0.757 6.812 8.461 1 86.94 93 ILE B CA 1
ATOM 1869 C C . ILE B 1 93 ? -0.216 6.137 7.203 1 86.94 93 ILE B C 1
ATOM 1871 O O . ILE B 1 93 ? -0.696 5.07 6.805 1 86.94 93 ILE B O 1
ATOM 1875 N N . ILE B 1 94 ? 0.739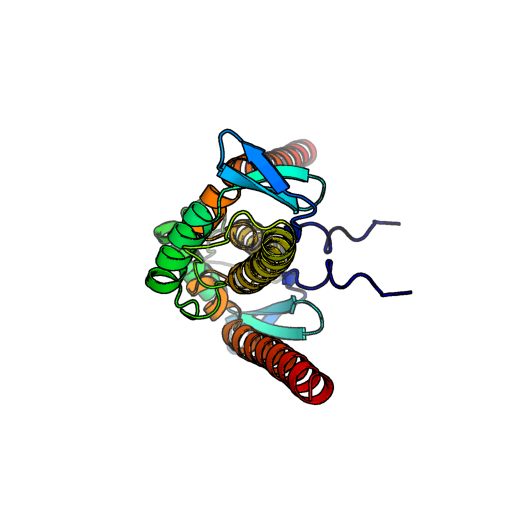 6.754 6.512 1 82.75 94 ILE B N 1
ATOM 1876 C CA . ILE B 1 94 ? 1.332 6.223 5.293 1 82.75 94 ILE B CA 1
ATOM 1877 C C . ILE B 1 94 ? 1.956 4.859 5.574 1 82.75 94 ILE B C 1
ATOM 1879 O O . ILE B 1 94 ? 1.775 3.914 4.797 1 82.75 94 ILE B O 1
ATOM 1883 N N . ASN B 1 95 ? 2.682 4.781 6.641 1 75.44 95 ASN B N 1
ATOM 1884 C CA . ASN B 1 95 ? 3.293 3.51 7.016 1 75.44 95 ASN B CA 1
ATOM 1885 C C . ASN B 1 95 ? 2.24 2.441 7.293 1 75.44 95 ASN B C 1
ATOM 1887 O O . ASN B 1 95 ? 2.41 1.281 6.91 1 75.44 95 ASN B O 1
ATOM 1891 N N . PHE B 1 96 ? 1.225 2.902 7.941 1 72.38 96 PHE B N 1
ATOM 1892 C CA . PHE B 1 96 ? 0.123 2.006 8.273 1 72.38 96 PHE B CA 1
ATOM 1893 C C . PHE B 1 96 ? -0.564 1.505 7.008 1 72.38 96 PHE B C 1
ATOM 1895 O O . PHE B 1 96 ? -0.872 0.317 6.891 1 72.38 96 PHE B O 1
ATOM 1902 N N . MET B 1 97 ? -0.776 2.354 6.059 1 71.88 97 MET B N 1
ATOM 1903 C CA . MET B 1 97 ? -1.552 2.049 4.859 1 71.88 97 MET B CA 1
ATOM 1904 C C . MET B 1 97 ? -0.696 1.318 3.83 1 71.88 97 MET B C 1
ATOM 1906 O O . MET B 1 97 ? -1.204 0.498 3.064 1 71.88 97 MET B O 1
ATOM 1910 N N . HIS B 1 98 ? 0.561 1.751 3.609 1 63.78 98 HIS B N 1
ATOM 1911 C CA . HIS B 1 98 ? 1.469 1.154 2.637 1 63.78 98 HIS B CA 1
ATOM 1912 C C . HIS B 1 98 ? 1.602 -0.349 2.855 1 63.78 98 HIS B C 1
ATOM 1914 O O . HIS B 1 98 ? 1.846 -1.1 1.908 1 63.78 98 HIS B O 1
ATOM 1920 N N . HIS B 1 99 ? 1.353 -0.673 3.949 1 59.66 99 HIS B N 1
ATOM 1921 C CA . HIS B 1 99 ? 1.543 -2.102 4.172 1 59.66 99 HIS B CA 1
ATOM 1922 C C . HIS B 1 99 ? 0.223 -2.857 4.059 1 59.66 99 HIS B C 1
ATOM 1924 O O . HIS B 1 99 ? 0.195 -4.086 4.16 1 59.66 99 HIS B O 1
ATOM 1930 N N . ALA B 1 100 ? -0.689 -2.025 3.662 1 62.53 100 ALA B N 1
ATOM 1931 C CA . ALA B 1 100 ? -1.952 -2.758 3.611 1 62.53 100 ALA B CA 1
ATOM 1932 C C . ALA B 1 100 ? -2.229 -3.279 2.205 1 62.53 100 ALA B C 1
ATOM 1934 O O . ALA B 1 100 ? -2.523 -2.5 1.294 1 62.53 100 ALA B O 1
ATOM 1935 N N . LEU B 1 101 ? -1.775 -4.469 1.815 1 71.06 101 LEU B N 1
ATOM 1936 C CA . LEU B 1 101 ? -2.203 -5.207 0.633 1 71.06 101 LEU B CA 1
ATOM 1937 C C . LEU B 1 101 ? -3.701 -5.488 0.68 1 71.06 101 LEU B C 1
ATOM 1939 O O . LEU B 1 101 ? -4.281 -5.605 1.762 1 71.06 101 LEU B O 1
ATOM 1943 N N . PRO B 1 102 ? -4.328 -5.402 -0.628 1 77.12 102 PRO B N 1
ATOM 1944 C CA . PRO B 1 102 ? -5.688 -5.945 -0.606 1 77.12 102 PRO B CA 1
ATOM 1945 C C . PRO B 1 102 ? -5.789 -7.25 0.184 1 77.12 102 PRO B C 1
ATOM 1947 O O . PRO B 1 102 ? -4.855 -8.055 0.17 1 77.12 102 PRO B O 1
ATOM 1950 N N . ARG B 1 103 ? -6.918 -7.375 0.839 1 81.25 103 ARG B N 1
ATOM 1951 C CA . ARG B 1 103 ? -7.113 -8.516 1.729 1 81.25 103 ARG B CA 1
ATOM 1952 C C . ARG B 1 103 ? -6.863 -9.828 0.997 1 81.25 103 ARG B C 1
ATOM 1954 O O . ARG B 1 103 ? -6.254 -10.75 1.549 1 81.25 103 ARG B O 1
ATOM 1961 N N . GLU B 1 104 ? -7.391 -9.875 -0.251 1 89.81 104 GLU B N 1
ATOM 1962 C CA . GLU B 1 104 ? -7.254 -11.102 -1.03 1 89.81 104 GLU B CA 1
ATOM 1963 C C . GLU B 1 104 ? -5.785 -11.445 -1.268 1 89.81 104 GLU B C 1
ATOM 1965 O O . GLU B 1 104 ? -5.387 -12.609 -1.161 1 89.81 104 GLU B O 1
ATOM 1970 N N . LEU B 1 105 ? -5.02 -10.43 -1.57 1 90.56 105 LEU B N 1
ATOM 1971 C CA . LEU B 1 105 ? -3.596 -10.625 -1.82 1 90.56 105 LEU B CA 1
ATOM 1972 C C . LEU B 1 105 ? -2.852 -10.914 -0.521 1 90.56 105 LEU B C 1
ATOM 1974 O O . LEU B 1 105 ? -1.986 -11.789 -0.478 1 90.56 105 LEU B O 1
ATOM 1978 N N . ALA B 1 106 ? -3.207 -10.203 0.528 1 86.88 106 ALA B N 1
ATOM 1979 C CA . ALA B 1 106 ? -2.59 -10.406 1.837 1 86.88 106 ALA B CA 1
ATOM 1980 C C . ALA B 1 106 ? -2.797 -11.836 2.324 1 86.88 106 ALA B C 1
ATOM 1982 O O . ALA B 1 106 ? -1.866 -12.469 2.832 1 86.88 106 ALA B O 1
ATOM 1983 N N . GLU B 1 107 ? -3.996 -12.352 2.17 1 90.5 107 GLU B N 1
ATOM 1984 C CA . GLU B 1 107 ? -4.309 -13.719 2.576 1 90.5 107 GLU B CA 1
ATOM 1985 C C . GLU B 1 107 ? -3.543 -14.734 1.731 1 90.5 107 GLU B C 1
ATOM 1987 O O . GLU B 1 107 ? -2.992 -15.703 2.262 1 90.5 107 GLU B O 1
ATOM 1992 N N . PHE B 1 108 ? -3.539 -14.453 0.438 1 94.5 108 PHE B N 1
ATOM 1993 C CA . PHE B 1 108 ? -2.832 -15.312 -0.508 1 94.5 108 PHE B CA 1
ATOM 1994 C C . PHE B 1 108 ? -1.36 -15.43 -0.134 1 94.5 108 PHE B C 1
ATOM 1996 O O . PHE B 1 108 ? -0.774 -16.516 -0.238 1 94.5 108 PHE B O 1
ATOM 2003 N N . LEU B 1 109 ? -0.762 -14.305 0.353 1 93 109 LEU B N 1
ATOM 2004 C CA . LEU B 1 109 ? 0.672 -14.258 0.619 1 93 109 LEU B CA 1
ATOM 2005 C C . LEU B 1 109 ? 0.957 -14.453 2.104 1 93 109 LEU B C 1
ATOM 2007 O O . LEU B 1 109 ? 2.096 -14.289 2.549 1 93 109 LEU B O 1
ATOM 2011 N N . ASP B 1 110 ? -0.059 -14.758 2.916 1 89.06 110 ASP B N 1
ATOM 2012 C CA . ASP B 1 110 ? 0.063 -14.906 4.363 1 89.06 110 ASP B CA 1
ATOM 2013 C C . ASP B 1 110 ? 0.729 -13.68 4.984 1 89.06 110 ASP B C 1
ATOM 2015 O O . ASP B 1 110 ? 1.66 -13.812 5.781 1 89.06 110 ASP B O 1
ATOM 2019 N N . PHE B 1 111 ? 0.302 -12.562 4.434 1 82.06 111 PHE B N 1
ATOM 2020 C CA . PHE B 1 111 ? 0.864 -11.281 4.848 1 82.06 111 PHE B CA 1
ATOM 2021 C C . PHE B 1 111 ? 0.306 -10.859 6.199 1 82.06 111 PHE B C 1
ATOM 2023 O O . PHE B 1 111 ? 0.953 -10.109 6.938 1 82.06 111 PHE B O 1
ATOM 2030 N N . GLN B 1 112 ? -0.892 -11.352 6.504 1 74.25 112 GLN B N 1
ATOM 2031 C CA . GLN B 1 112 ? -1.58 -10.914 7.715 1 74.25 112 GLN B CA 1
ATOM 2032 C C . GLN B 1 112 ? -0.707 -11.125 8.945 1 74.25 112 GLN B C 1
ATOM 2034 O O . G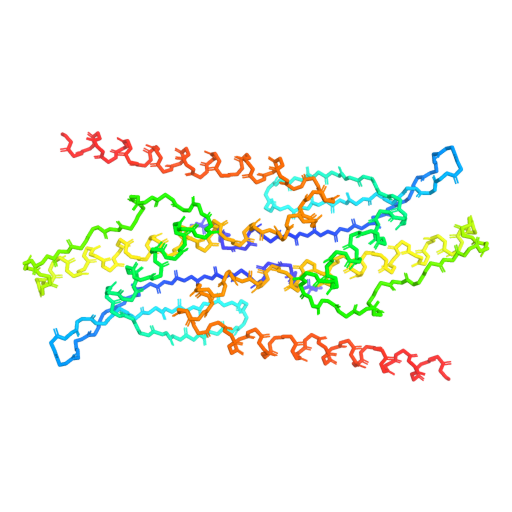LN B 1 112 ? -0.696 -10.289 9.852 1 74.25 112 GLN B O 1
ATOM 2039 N N . HIS B 1 113 ? 0.016 -12.164 8.93 1 73.19 113 HIS B N 1
ATOM 2040 C CA . HIS B 1 113 ? 0.871 -12.453 10.078 1 73.19 113 HIS B CA 1
ATOM 2041 C C . HIS B 1 113 ? 1.994 -11.43 10.203 1 73.19 113 HIS B C 1
ATOM 2043 O O . HIS B 1 113 ? 2.334 -11 11.305 1 73.19 113 HIS B O 1
ATOM 2049 N N . TYR B 1 114 ? 2.488 -11.055 9.094 1 72.19 114 TYR B N 1
ATOM 2050 C CA . TYR B 1 114 ? 3.527 -10.031 9.07 1 72.19 114 TYR B CA 1
ATOM 2051 C C . TYR B 1 114 ? 2.971 -8.68 9.508 1 72.19 114 TYR B C 1
ATOM 2053 O O . TYR B 1 114 ? 3.602 -7.965 10.289 1 72.19 114 TYR B O 1
ATOM 2061 N N . GLU B 1 115 ? 1.824 -8.367 8.977 1 68.81 115 GLU B N 1
ATOM 2062 C CA . GLU B 1 115 ? 1.198 -7.086 9.289 1 68.81 115 GLU B CA 1
ATOM 2063 C C . GLU B 1 115 ? 0.946 -6.945 10.789 1 68.81 115 GLU B C 1
ATOM 2065 O O . GLU B 1 115 ? 1.185 -5.883 11.367 1 68.81 115 GLU B O 1
ATOM 2070 N N . LEU B 1 116 ? 0.427 -7.969 11.312 1 68.19 116 LEU B N 1
ATOM 2071 C CA . LEU B 1 116 ? 0.124 -7.953 12.734 1 68.19 116 LEU B CA 1
ATOM 2072 C C . LEU B 1 116 ? 1.395 -7.773 13.562 1 68.19 116 LEU B C 1
ATOM 2074 O O . LEU B 1 116 ? 1.415 -6.988 14.516 1 68.19 116 LEU B O 1
ATOM 2078 N N . THR B 1 117 ? 2.402 -8.453 13.18 1 69.25 117 THR B N 1
ATOM 2079 C CA . THR B 1 117 ? 3.656 -8.383 13.922 1 69.25 117 THR B CA 1
ATOM 2080 C C . THR B 1 117 ? 4.301 -7.008 13.758 1 69.25 117 THR B C 1
ATOM 2082 O O . THR B 1 117 ? 4.793 -6.434 14.734 1 69.25 117 THR B O 1
ATOM 2085 N N . HIS B 1 118 ? 4.266 -6.445 12.625 1 65.44 118 HIS B N 1
ATOM 2086 C CA . HIS B 1 118 ? 4.859 -5.141 12.352 1 65.44 118 HIS B CA 1
ATOM 2087 C C . HIS B 1 118 ? 4.102 -4.027 13.07 1 65.44 118 HIS B C 1
ATOM 2089 O O . HIS B 1 118 ? 4.715 -3.113 13.617 1 65.44 118 HIS B O 1
ATOM 2095 N N . LEU B 1 119 ? 2.787 -4.086 12.906 1 63.44 119 LEU B N 1
ATOM 2096 C CA . LEU B 1 119 ? 1.96 -3.107 13.602 1 63.44 119 LEU B CA 1
ATOM 2097 C C . LEU B 1 119 ? 2.246 -3.123 15.102 1 63.44 119 LEU B C 1
ATOM 2099 O O . LEU B 1 119 ? 2.33 -2.068 15.734 1 63.44 119 LEU B O 1
ATOM 2103 N N . LEU B 1 120 ? 2.348 -4.27 15.664 1 65.81 120 LEU B N 1
ATOM 2104 C CA . LEU B 1 120 ? 2.654 -4.406 17.078 1 65.81 120 LEU B CA 1
ATOM 2105 C C . LEU B 1 120 ? 4.023 -3.822 17.406 1 65.81 120 LEU B C 1
ATOM 2107 O O . LEU B 1 120 ? 4.203 -3.178 18.438 1 65.81 120 LEU B O 1
ATOM 2111 N N . GLN B 1 121 ? 4.898 -4 16.547 1 66.31 121 GLN B N 1
ATOM 2112 C CA . GLN B 1 121 ? 6.238 -3.463 16.734 1 66.31 121 GLN B CA 1
ATOM 2113 C C . GLN B 1 121 ? 6.238 -1.938 16.672 1 66.31 121 GLN B C 1
ATOM 2115 O O . GLN B 1 121 ? 6.934 -1.275 17.438 1 66.31 121 GLN B O 1
ATOM 2120 N N . SER B 1 122 ? 5.547 -1.363 15.672 1 62.44 122 SER B N 1
ATOM 2121 C CA . SER B 1 122 ? 5.414 0.086 15.562 1 62.44 122 SER B CA 1
ATOM 2122 C C . SER B 1 122 ? 4.766 0.676 16.812 1 62.44 122 SER B C 1
ATOM 2124 O O . SER B 1 122 ? 5.211 1.706 17.328 1 62.44 122 SER B O 1
ATOM 2126 N N . LEU B 1 123 ? 3.672 0.052 17.203 1 63.31 123 LEU B N 1
ATOM 2127 C CA . LEU B 1 123 ? 3.004 0.456 18.438 1 63.31 123 LEU B CA 1
ATOM 2128 C C . LEU B 1 123 ? 3.951 0.355 19.625 1 63.31 123 LEU B C 1
ATOM 2130 O O . LEU B 1 123 ? 4.004 1.261 20.469 1 63.31 123 LEU B O 1
ATOM 2134 N N . ALA B 1 124 ? 4.656 -0.69 19.672 1 66.31 124 ALA B N 1
ATOM 2135 C CA . ALA B 1 124 ? 5.613 -0.879 20.75 1 66.31 124 ALA B CA 1
ATOM 2136 C C . ALA B 1 124 ? 6.66 0.232 20.766 1 66.31 124 ALA B C 1
ATOM 2138 O O . ALA B 1 124 ? 7.027 0.742 21.828 1 66.31 124 ALA B O 1
ATOM 2139 N N . ARG B 1 125 ? 7.129 0.54 19.625 1 60.12 125 ARG B N 1
ATOM 2140 C CA . ARG B 1 125 ? 8.094 1.63 19.516 1 60.12 125 ARG B CA 1
ATOM 2141 C C . ARG B 1 125 ? 7.488 2.949 19.984 1 60.12 125 ARG B C 1
ATOM 2143 O O . ARG B 1 125 ? 8.141 3.73 20.672 1 60.12 125 ARG B O 1
ATOM 2150 N N . TYR B 1 126 ? 6.328 3.246 19.516 1 60.66 126 TYR B N 1
ATOM 2151 C CA . TYR B 1 126 ? 5.613 4.441 19.938 1 60.66 126 TYR B CA 1
ATOM 2152 C C . TYR B 1 126 ? 5.445 4.469 21.453 1 60.66 126 TYR B C 1
ATOM 2154 O O . TYR B 1 126 ? 5.664 5.5 22.094 1 60.66 126 TYR B O 1
ATOM 2162 N N . CYS B 1 127 ? 4.875 3.318 21.984 1 66.5 127 CYS B N 1
ATOM 2163 C CA . CYS B 1 127 ? 4.703 3.219 23.422 1 66.5 127 CYS B CA 1
ATOM 2164 C C . CYS B 1 127 ? 6.027 3.443 24.156 1 66.5 127 CYS B C 1
ATOM 2166 O O . CYS B 1 127 ? 6.066 4.105 25.188 1 66.5 127 CYS B O 1
ATOM 2168 N N . PHE B 1 128 ? 7.082 3.041 23.594 1 65.19 128 PHE B N 1
ATOM 2169 C CA . PHE B 1 128 ? 8.406 3.219 24.172 1 65.19 128 PHE B CA 1
ATOM 2170 C C . PHE B 1 128 ? 8.82 4.684 24.141 1 65.19 128 PHE B C 1
ATOM 2172 O O . PHE B 1 128 ? 9.305 5.223 25.141 1 65.19 128 PHE B O 1
ATOM 2179 N N . LEU B 1 129 ? 8.633 5.277 22.969 1 61.22 129 LEU B N 1
ATOM 2180 C CA . LEU B 1 129 ? 9.008 6.676 22.812 1 61.22 129 LEU B CA 1
ATOM 2181 C C . LEU B 1 129 ? 8.18 7.574 23.719 1 61.22 129 LEU B C 1
ATOM 2183 O O . LEU B 1 129 ? 8.703 8.516 24.312 1 61.22 129 LEU B O 1
ATOM 2187 N N . GLU B 1 130 ? 6.938 7.305 23.688 1 64.31 130 GLU B N 1
ATOM 2188 C CA . GLU B 1 130 ? 6.062 8.07 24.562 1 64.31 130 GLU B CA 1
ATOM 2189 C C . GLU B 1 130 ? 6.438 7.867 26.031 1 64.31 130 GLU B C 1
ATOM 2191 O O . GLU B 1 130 ? 6.383 8.805 26.828 1 64.31 130 GLU B O 1
ATOM 2196 N N . GLY B 1 131 ? 6.648 6.637 26.344 1 62.97 131 GLY B N 1
ATOM 2197 C CA . GLY B 1 131 ? 7.109 6.34 27.688 1 62.97 131 GLY B CA 1
ATOM 2198 C C . GLY B 1 131 ? 8.375 7.082 28.062 1 62.97 131 GLY B C 1
ATOM 2199 O O . GLY B 1 131 ? 8.492 7.602 29.172 1 62.97 131 GLY B O 1
ATOM 2200 N N . GLU B 1 132 ? 9.281 7.18 27.219 1 65.25 132 GLU B N 1
ATOM 2201 C CA . GLU B 1 132 ? 10.547 7.883 27.422 1 65.25 132 GLU B CA 1
ATOM 2202 C C . GLU B 1 132 ? 10.312 9.383 27.625 1 65.25 132 GLU B C 1
ATOM 2204 O O . GLU B 1 132 ? 10.992 10.016 28.422 1 65.25 132 GLU B O 1
ATOM 2209 N N . LYS B 1 133 ? 9.516 9.883 26.875 1 62.31 133 LYS B N 1
ATOM 2210 C CA . LYS B 1 133 ? 9.188 11.305 26.984 1 62.31 133 LYS B CA 1
ATOM 2211 C C . LYS B 1 133 ? 8.586 11.617 28.359 1 62.31 133 LYS B C 1
ATOM 2213 O O . LYS B 1 133 ? 8.922 12.633 28.969 1 62.31 133 LYS B O 1
ATOM 2218 N N . LEU B 1 134 ? 7.668 10.789 28.75 1 65.12 134 LEU B N 1
ATOM 2219 C CA . LEU B 1 134 ? 7.023 10.984 30.047 1 65.12 134 LEU B CA 1
ATOM 2220 C C . LEU B 1 134 ? 8.047 10.906 31.188 1 65.12 134 LEU B C 1
ATOM 2222 O O . LEU B 1 134 ? 7.949 11.641 32.156 1 65.12 134 LEU B O 1
ATOM 2226 N N . LEU B 1 135 ? 8.992 10.07 30.984 1 65.62 135 LEU B N 1
ATOM 2227 C CA . LEU B 1 135 ? 10.008 9.891 32.031 1 65.62 135 LEU B CA 1
ATOM 2228 C C . LEU B 1 135 ? 10.938 11.102 32.094 1 65.62 135 LEU B C 1
ATOM 2230 O O . LEU B 1 135 ? 11.438 11.445 33.156 1 65.62 135 LEU B O 1
ATOM 2234 N N . HIS B 1 136 ? 11.109 11.617 30.953 1 62.69 136 HIS B N 1
ATOM 2235 C CA . HIS B 1 136 ? 12.031 12.75 30.922 1 62.69 136 HIS B CA 1
ATOM 2236 C C . HIS B 1 136 ? 11.32 14.047 31.281 1 62.69 136 HIS B C 1
ATOM 2238 O O . HIS B 1 136 ? 11.953 15 31.75 1 62.69 136 HIS B O 1
ATOM 2244 N N . GLU B 1 137 ? 10.156 14.172 30.922 1 58.88 137 GLU B N 1
ATOM 2245 C CA . GLU B 1 137 ? 9.43 15.391 31.281 1 58.88 137 GLU B CA 1
ATOM 2246 C C . GLU B 1 137 ? 9.07 15.406 32.75 1 58.88 137 GLU B C 1
ATOM 2248 O O . GLU B 1 137 ? 8.68 16.453 33.312 1 58.88 137 GLU B O 1
ATOM 2253 N N . GLY B 1 138 ? 9.273 14.328 33.406 1 50 138 GLY B N 1
ATOM 2254 C CA . GLY B 1 138 ? 9.172 14.43 34.844 1 50 138 GLY B CA 1
ATOM 2255 C C . GLY B 1 138 ? 10.484 14.82 35.531 1 50 138 GLY B C 1
ATOM 2256 O O . GLY B 1 138 ? 11.555 14.688 34.906 1 50 138 GLY B O 1
#